Protein AF-A0A139A1M9-F1 (afdb_monomer)

InterPro domains:
  IPR002496 Phosphoribosyl-AMP cyclohydrolase domain [PF01502] (101-170)
  IPR008179 Phosphoribosyl-ATP pyrophosphohydrolase [TIGR03188] (178-255)
  IPR021130 Phosphoribosyl-ATP pyrophosphohydrolase-like [PF01503] (178-258)
  IPR038019 Phosphoribosyl-AMP cyclohydrolase domain superfamily [G3DSA:3.10.20.810] (69-162)
  IPR038019 Phosphoribosyl-AMP cyclohydrolase domain superfamily [SSF141734] (77-178)

Structure (mmCIF, N/CA/C/O backbone):
data_AF-A0A139A1M9-F1
#
_entry.id   AF-A0A139A1M9-F1
#
loop_
_atom_site.group_PDB
_atom_site.id
_atom_site.type_symbol
_atom_site.label_atom_id
_atom_site.label_alt_id
_atom_site.label_comp_id
_atom_site.label_asym_id
_atom_site.label_entity_id
_atom_site.label_seq_id
_atom_site.pdbx_PDB_ins_code
_atom_site.Cartn_x
_atom_site.Cartn_y
_atom_site.Cartn_z
_atom_site.occupancy
_atom_site.B_iso_or_equiv
_atom_site.auth_seq_id
_atom_site.auth_comp_id
_atom_site.auth_asym_id
_atom_site.auth_atom_id
_atom_site.pdbx_PDB_model_num
ATOM 1 N N . MET A 1 1 ? 30.239 -23.078 -30.292 1.00 40.78 1 MET A N 1
ATOM 2 C CA . MET A 1 1 ? 29.908 -21.688 -29.931 1.00 40.78 1 MET A CA 1
ATOM 3 C C . MET A 1 1 ? 28.407 -21.539 -30.092 1.00 40.78 1 MET A C 1
ATOM 5 O O . MET A 1 1 ? 27.905 -21.864 -31.157 1.00 40.78 1 MET A O 1
ATOM 9 N N . LEU A 1 2 ? 27.688 -21.228 -29.012 1.00 43.94 2 LEU A N 1
ATOM 10 C CA . LEU A 1 2 ? 26.237 -21.015 -29.039 1.00 43.94 2 LEU A CA 1
ATOM 11 C C . LEU A 1 2 ? 26.013 -19.548 -29.395 1.00 43.94 2 LEU A C 1
ATOM 13 O O . LEU A 1 2 ? 26.259 -18.678 -28.568 1.00 43.94 2 LEU A O 1
ATOM 17 N N . GLU A 1 3 ? 25.638 -19.280 -30.641 1.00 41.00 3 GLU A N 1
ATOM 18 C CA . GLU A 1 3 ? 25.604 -17.914 -31.176 1.00 41.00 3 GLU A CA 1
ATOM 19 C C . GLU A 1 3 ? 24.212 -17.269 -31.078 1.00 41.00 3 GLU A C 1
ATOM 21 O O . GLU A 1 3 ? 24.101 -16.052 -31.222 1.00 41.00 3 GLU A O 1
ATOM 26 N N . SER A 1 4 ? 23.144 -18.032 -30.787 1.00 51.44 4 SER A N 1
ATOM 27 C CA . SER A 1 4 ? 21.790 -17.473 -30.696 1.00 51.44 4 SER A CA 1
ATOM 28 C C . SER A 1 4 ? 20.910 -18.040 -29.560 1.00 51.44 4 SER A C 1
ATOM 30 O O . SER A 1 4 ? 20.990 -19.224 -29.225 1.00 51.44 4 SER A O 1
ATOM 32 N N . PRO A 1 5 ? 19.964 -17.241 -29.015 1.00 51.00 5 PRO A N 1
ATOM 33 C CA . PRO A 1 5 ? 18.947 -17.717 -28.066 1.00 51.00 5 PRO A CA 1
ATOM 34 C C . PRO A 1 5 ? 18.071 -18.875 -28.585 1.00 51.00 5 PRO A C 1
ATOM 36 O O . PRO A 1 5 ? 17.504 -19.631 -27.796 1.00 51.00 5 PRO A O 1
ATOM 39 N N . ARG A 1 6 ? 17.954 -19.040 -29.913 1.00 53.53 6 ARG A N 1
ATOM 40 C CA . ARG A 1 6 ? 17.218 -20.158 -30.530 1.00 53.53 6 ARG A CA 1
ATOM 41 C C . ARG A 1 6 ? 17.947 -21.492 -30.356 1.00 53.53 6 ARG A C 1
ATOM 43 O O . ARG A 1 6 ? 17.280 -22.508 -30.162 1.00 53.53 6 ARG A O 1
ATOM 50 N N . ASP A 1 7 ? 19.277 -21.480 -30.358 1.00 62.31 7 ASP A N 1
ATOM 51 C CA . ASP A 1 7 ? 20.098 -22.688 -30.198 1.00 62.31 7 ASP A CA 1
ATOM 52 C C . ASP A 1 7 ? 20.011 -23.224 -28.766 1.00 62.31 7 ASP A C 1
ATOM 54 O O . ASP A 1 7 ? 19.863 -24.427 -28.547 1.00 62.31 7 ASP A O 1
ATOM 58 N N . VAL A 1 8 ? 19.979 -22.313 -27.787 1.00 59.84 8 VAL A N 1
ATOM 59 C CA . VAL A 1 8 ? 19.763 -22.639 -26.370 1.00 59.84 8 VAL A CA 1
ATOM 60 C C . VAL A 1 8 ? 18.408 -23.325 -26.176 1.00 59.84 8 VAL A C 1
ATOM 62 O O . VAL A 1 8 ? 18.324 -24.375 -25.545 1.00 59.84 8 VAL A O 1
ATOM 65 N N . LEU A 1 9 ? 17.345 -22.796 -26.785 1.00 59.03 9 LEU A N 1
ATOM 66 C CA . LEU A 1 9 ? 16.000 -23.370 -26.700 1.00 59.03 9 LEU A CA 1
ATOM 67 C C . LEU A 1 9 ? 15.874 -24.767 -27.313 1.00 59.03 9 LEU A C 1
ATOM 69 O O . LEU A 1 9 ? 15.157 -25.611 -26.769 1.00 59.03 9 LEU A O 1
ATOM 73 N N . GLY A 1 10 ? 16.555 -25.015 -28.433 1.00 60.62 10 GLY A N 1
ATOM 74 C CA . GLY A 1 10 ? 16.609 -26.339 -29.055 1.00 60.62 10 GLY A CA 1
ATOM 75 C C . GLY A 1 10 ? 17.258 -27.377 -28.139 1.00 60.62 10 GLY A C 1
ATOM 76 O O . GLY A 1 10 ? 16.731 -28.479 -27.985 1.00 60.62 10 GLY A O 1
ATOM 77 N N . ILE A 1 11 ? 18.345 -26.996 -27.465 1.00 61.44 11 ILE A N 1
ATOM 78 C CA . ILE A 1 11 ? 19.058 -27.850 -26.508 1.00 61.44 11 ILE A CA 1
ATOM 79 C C . ILE A 1 11 ? 18.214 -28.092 -25.254 1.00 61.44 11 ILE A C 1
ATOM 81 O O . ILE A 1 11 ? 18.043 -29.242 -24.856 1.00 61.44 11 ILE A O 1
ATOM 85 N N . LEU A 1 12 ? 17.618 -27.047 -24.669 1.00 59.41 12 LEU A N 1
ATOM 86 C CA . LEU A 1 12 ? 16.752 -27.175 -23.490 1.00 59.41 12 LEU A CA 1
ATOM 87 C C . LEU A 1 12 ? 15.584 -28.134 -23.758 1.00 59.41 12 LEU A C 1
ATOM 89 O O . LEU A 1 12 ? 15.337 -29.042 -22.970 1.00 59.41 12 LEU A O 1
ATOM 93 N N . LYS A 1 13 ? 14.915 -28.008 -24.912 1.00 60.94 13 LYS A N 1
ATOM 94 C CA . LYS A 1 13 ? 13.840 -28.930 -25.319 1.00 60.94 13 LYS A CA 1
ATOM 95 C C . LYS A 1 13 ? 14.317 -30.375 -25.507 1.00 60.94 13 LYS A C 1
ATOM 97 O O . LYS A 1 13 ? 13.521 -31.286 -25.305 1.00 60.94 13 LYS A O 1
ATOM 102 N N . GLY A 1 14 ? 15.578 -30.583 -25.889 1.00 57.00 14 GLY A N 1
ATOM 103 C CA . GLY A 1 14 ? 16.193 -31.909 -26.008 1.00 57.00 14 GLY A CA 1
ATOM 104 C C . GLY A 1 14 ? 16.648 -32.516 -24.674 1.00 57.00 14 GLY A C 1
ATOM 105 O O . GLY A 1 14 ? 16.702 -33.737 -24.557 1.00 57.00 14 GLY A O 1
ATOM 106 N N . LEU A 1 15 ? 16.951 -31.680 -23.675 1.00 55.06 15 LEU A N 1
ATOM 107 C CA . LEU A 1 15 ? 17.408 -32.090 -22.339 1.00 55.06 15 LEU A CA 1
ATOM 108 C C . LEU A 1 15 ? 16.265 -32.311 -21.341 1.00 55.06 15 LEU A C 1
ATOM 110 O O . LEU A 1 15 ? 16.460 -32.994 -20.337 1.00 55.06 15 LEU A O 1
ATOM 114 N N . LEU A 1 16 ? 15.082 -31.746 -21.595 1.00 55.59 16 LEU A N 1
ATOM 115 C CA . LEU A 1 16 ? 13.904 -31.961 -20.759 1.00 55.59 16 LEU A CA 1
ATOM 116 C C . LEU A 1 16 ? 13.385 -33.401 -20.951 1.00 55.59 16 LEU A C 1
ATOM 118 O O . LEU A 1 16 ? 12.928 -33.744 -22.046 1.00 55.59 16 LEU A O 1
ATOM 122 N N . PRO A 1 17 ? 13.426 -34.268 -19.921 1.00 52.09 17 PRO A N 1
ATOM 123 C CA . PRO A 1 17 ? 12.896 -35.618 -20.044 1.00 52.09 17 PRO A CA 1
ATOM 124 C C . PRO A 1 17 ? 11.386 -35.565 -20.310 1.00 52.09 17 PRO A C 1
ATOM 126 O O . PRO A 1 17 ? 10.652 -34.853 -19.625 1.00 52.09 17 PRO A O 1
ATOM 129 N N . LYS A 1 18 ? 10.902 -36.348 -21.283 1.00 50.84 18 LYS A N 1
ATOM 130 C CA . LYS A 1 18 ? 9.462 -36.589 -21.460 1.00 50.84 18 LYS A CA 1
ATOM 131 C C . LYS A 1 18 ? 8.957 -37.340 -20.225 1.00 50.84 18 LYS A C 1
ATOM 133 O O . LYS A 1 18 ? 9.331 -38.493 -20.027 1.00 50.84 18 LYS A O 1
ATOM 138 N N . THR A 1 19 ? 8.150 -36.707 -19.380 1.00 49.72 19 THR A N 1
ATOM 139 C CA . THR A 1 19 ? 7.603 -37.355 -18.182 1.00 49.72 19 THR A CA 1
ATOM 140 C C . THR A 1 19 ? 6.308 -38.096 -18.514 1.00 49.72 19 THR A C 1
ATOM 142 O O . THR A 1 19 ? 5.403 -37.539 -19.130 1.00 49.72 19 THR A O 1
ATOM 145 N N . GLN A 1 20 ? 6.232 -39.371 -18.122 1.00 48.06 20 GLN A N 1
ATOM 146 C CA . GLN A 1 20 ? 5.005 -40.179 -18.170 1.00 48.06 20 GLN A CA 1
ATOM 147 C C . GLN A 1 20 ? 4.158 -40.031 -16.894 1.00 48.06 20 GLN A C 1
ATOM 149 O O . GLN A 1 20 ? 2.957 -40.273 -16.939 1.00 48.06 20 GLN A O 1
ATOM 154 N N . ASP A 1 21 ? 4.749 -39.537 -15.801 1.00 47.00 21 ASP A N 1
ATOM 155 C CA . ASP A 1 21 ? 4.109 -39.460 -14.487 1.00 47.00 21 ASP A CA 1
ATOM 156 C C . ASP A 1 21 ? 4.081 -38.007 -14.001 1.00 47.00 21 ASP A C 1
ATOM 158 O O . ASP A 1 21 ? 5.122 -37.352 -13.940 1.00 47.00 21 ASP A O 1
ATOM 162 N N . GLY A 1 22 ? 2.889 -37.493 -13.685 1.00 46.81 22 GLY A N 1
ATOM 163 C CA . GLY A 1 22 ? 2.547 -36.079 -13.457 1.00 46.81 22 GLY A CA 1
ATOM 164 C C . GLY A 1 22 ? 3.196 -35.344 -12.271 1.00 46.81 22 GLY A C 1
ATOM 165 O O . GLY A 1 22 ? 2.538 -34.518 -11.643 1.00 46.81 22 GLY A O 1
AT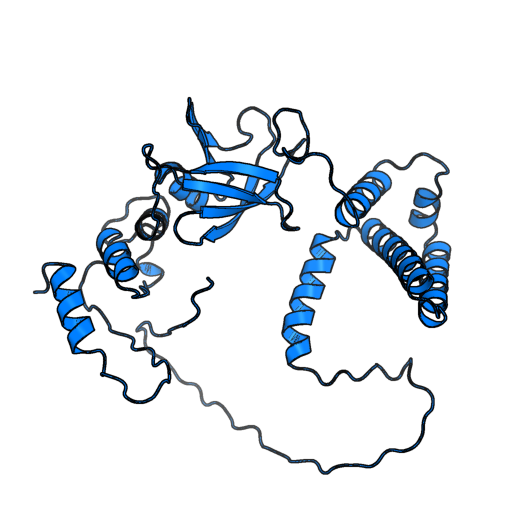OM 166 N N . PHE A 1 23 ? 4.468 -35.590 -11.962 1.00 43.19 23 PHE A N 1
ATOM 167 C CA . PHE A 1 23 ? 5.255 -34.800 -11.016 1.00 43.19 23 PHE A CA 1
ATOM 168 C C . PHE A 1 23 ? 6.062 -33.714 -11.740 1.00 43.19 23 PHE A C 1
ATOM 170 O O . PHE A 1 23 ? 6.824 -33.998 -12.666 1.00 43.19 23 PHE A O 1
ATOM 177 N N . ALA A 1 24 ? 5.944 -32.465 -11.283 1.00 52.41 24 ALA A N 1
ATOM 178 C CA . ALA A 1 24 ? 6.779 -31.364 -11.756 1.00 52.41 24 ALA A CA 1
ATOM 179 C C . ALA A 1 24 ? 8.228 -31.563 -11.272 1.00 52.41 24 ALA A C 1
ATOM 181 O O . ALA A 1 24 ? 8.514 -31.433 -10.083 1.00 52.41 24 ALA A O 1
ATOM 182 N N . ARG A 1 25 ? 9.151 -31.888 -12.186 1.00 56.03 25 ARG A N 1
ATOM 183 C CA . ARG A 1 25 ? 10.596 -31.880 -11.911 1.00 56.03 25 ARG A CA 1
ATOM 184 C C . ARG A 1 25 ? 11.194 -30.565 -12.402 1.00 56.03 25 ARG A C 1
ATOM 186 O O . ARG A 1 25 ? 11.019 -30.212 -13.563 1.00 56.03 25 ARG A O 1
ATOM 193 N N . SER A 1 26 ? 11.927 -29.866 -11.540 1.00 59.19 26 SER A N 1
ATOM 194 C CA . SER A 1 26 ? 12.791 -28.759 -11.960 1.00 59.19 26 SER A CA 1
ATOM 195 C C . SER A 1 26 ? 14.136 -29.288 -12.436 1.00 59.19 26 SER A C 1
ATOM 197 O O . SER A 1 26 ? 14.737 -30.132 -11.776 1.00 59.19 26 SER A O 1
ATOM 199 N N . CYS A 1 27 ? 14.634 -28.752 -13.546 1.00 61.00 27 CYS A N 1
ATOM 200 C CA . CYS A 1 27 ? 15.990 -28.986 -14.024 1.00 61.00 27 CYS A CA 1
ATOM 201 C C . CYS A 1 27 ? 16.720 -27.640 -14.062 1.00 61.00 27 CYS A C 1
ATOM 203 O O . CYS A 1 27 ? 16.204 -26.687 -14.641 1.00 61.00 27 CYS A O 1
ATOM 205 N N . ALA A 1 28 ? 17.887 -27.555 -13.423 1.00 68.12 28 ALA A N 1
ATOM 206 C CA . ALA A 1 28 ? 18.769 -26.398 -13.521 1.00 68.12 28 ALA A CA 1
ATOM 207 C C . ALA A 1 28 ? 19.852 -26.704 -14.555 1.00 68.12 28 ALA A C 1
ATOM 209 O O . ALA A 1 28 ? 20.520 -27.735 -14.469 1.00 68.12 28 ALA A O 1
ATOM 210 N N . ILE A 1 29 ? 20.014 -25.819 -15.535 1.00 67.31 29 ILE A N 1
ATOM 211 C CA . ILE A 1 29 ? 20.991 -25.976 -16.612 1.00 67.31 29 ILE A CA 1
ATOM 212 C C . ILE A 1 29 ? 21.902 -24.756 -16.570 1.00 67.31 29 ILE A C 1
ATOM 214 O O . ILE A 1 29 ? 21.437 -23.626 -16.700 1.00 67.31 29 ILE A O 1
ATOM 218 N N . SER A 1 30 ? 23.198 -24.988 -16.360 1.00 73.00 30 SER A N 1
ATOM 219 C CA . SER A 1 30 ? 24.199 -23.928 -16.464 1.00 73.00 30 SER A CA 1
ATOM 220 C C . SER A 1 30 ? 24.405 -23.586 -17.934 1.00 73.00 30 SER A C 1
ATOM 222 O O . SER A 1 30 ? 24.700 -24.465 -18.744 1.00 73.00 30 SER A O 1
ATOM 224 N N . LEU A 1 31 ? 24.248 -22.310 -18.277 1.00 67.81 31 LEU A N 1
ATOM 225 C CA . LEU A 1 31 ? 24.430 -21.811 -19.641 1.00 67.81 31 LEU A CA 1
ATOM 226 C C . LEU A 1 31 ? 25.911 -21.546 -19.987 1.00 67.81 31 LEU A C 1
ATOM 228 O O . LEU A 1 31 ? 26.209 -21.099 -21.093 1.00 67.81 31 LEU A O 1
ATOM 232 N N . GLY A 1 32 ? 26.849 -21.861 -19.084 1.00 69.12 32 GLY A N 1
ATOM 233 C CA . GLY A 1 32 ? 28.287 -21.692 -19.318 1.00 69.12 32 GLY A CA 1
ATOM 234 C C . GLY A 1 32 ? 28.683 -20.225 -19.514 1.00 69.12 32 GLY A C 1
ATOM 235 O O . GLY A 1 32 ? 28.219 -19.360 -18.781 1.00 69.12 32 GLY A O 1
ATOM 236 N N . GLU A 1 33 ? 29.532 -19.947 -20.508 1.00 67.88 33 GLU A N 1
ATOM 237 C CA . GLU A 1 33 ? 30.058 -18.603 -20.828 1.00 67.88 33 GLU A CA 1
ATOM 238 C C . GLU A 1 33 ? 29.071 -17.696 -21.592 1.00 67.88 33 GLU A C 1
ATOM 240 O O . GLU A 1 33 ? 29.454 -16.642 -22.100 1.00 67.88 33 GLU A O 1
ATOM 245 N N . LEU A 1 34 ? 27.801 -18.092 -21.727 1.00 70.31 34 LEU A N 1
ATOM 246 C CA . LEU A 1 34 ? 26.808 -17.255 -22.400 1.00 70.31 34 LEU A CA 1
ATOM 247 C C . LEU A 1 34 ? 26.592 -15.945 -21.620 1.00 70.31 34 LEU A C 1
ATOM 249 O O . LEU A 1 34 ? 26.316 -15.991 -20.419 1.00 70.31 34 LEU A O 1
ATOM 253 N N . PRO A 1 35 ? 26.654 -14.773 -22.281 1.00 73.06 35 PRO A N 1
ATOM 254 C CA . PRO A 1 35 ? 26.469 -13.502 -21.600 1.00 73.06 35 PRO A CA 1
ATOM 255 C C . PRO A 1 35 ? 25.024 -13.364 -21.109 1.00 73.06 35 PRO A C 1
ATOM 257 O O . PRO A 1 35 ? 24.064 -13.521 -21.872 1.00 73.06 35 PRO A O 1
ATOM 260 N N . ALA A 1 36 ? 24.869 -13.027 -19.829 1.00 78.69 36 ALA A N 1
ATOM 261 C CA . ALA A 1 36 ? 23.578 -12.727 -19.226 1.00 78.69 36 ALA A CA 1
ATOM 262 C C . ALA A 1 36 ? 23.067 -11.378 -19.758 1.00 78.69 36 ALA A C 1
ATOM 264 O O . ALA A 1 36 ? 23.405 -10.317 -19.245 1.00 78.69 36 ALA A O 1
ATOM 265 N N . THR A 1 37 ? 22.273 -11.413 -20.827 1.00 85.81 37 THR A N 1
ATOM 266 C CA . THR A 1 37 ? 21.671 -10.221 -21.442 1.00 85.81 37 THR A CA 1
ATOM 267 C C . THR A 1 37 ? 20.163 -10.199 -21.224 1.00 85.81 37 THR A C 1
ATOM 269 O O . THR A 1 37 ? 19.521 -11.249 -21.165 1.00 85.81 37 THR A O 1
ATOM 272 N N . ALA A 1 38 ? 19.563 -9.007 -21.185 1.00 87.38 38 ALA A N 1
ATOM 273 C CA . ALA A 1 38 ? 18.109 -8.861 -21.076 1.00 87.38 38 ALA A CA 1
ATOM 274 C C . ALA A 1 38 ? 17.369 -9.561 -22.236 1.00 87.38 38 ALA A C 1
ATOM 276 O O . ALA A 1 38 ? 16.320 -10.166 -22.044 1.00 87.38 38 ALA A O 1
ATOM 277 N N . GLN A 1 39 ? 17.945 -9.566 -23.443 1.00 88.06 39 GLN A N 1
ATOM 278 C CA . GLN A 1 39 ? 17.372 -10.282 -24.586 1.00 88.06 39 GLN A CA 1
ATOM 279 C C . GLN A 1 39 ? 17.323 -11.802 -24.365 1.00 88.06 39 GLN A C 1
ATOM 281 O O . GLN A 1 39 ? 16.332 -12.449 -24.726 1.00 88.06 39 GLN A O 1
ATOM 286 N N . LEU A 1 40 ? 18.384 -12.381 -23.794 1.00 84.94 40 LEU A N 1
ATOM 287 C CA . LEU A 1 40 ? 18.416 -13.801 -23.454 1.00 84.94 40 LEU A CA 1
ATOM 288 C C . LEU A 1 40 ? 17.368 -14.116 -22.380 1.00 84.94 40 LEU A C 1
ATOM 290 O O . LEU A 1 40 ? 16.595 -15.055 -22.562 1.00 84.94 40 LEU A O 1
ATOM 294 N N . VAL A 1 41 ? 17.286 -13.286 -21.333 1.00 88.12 41 VAL A N 1
ATOM 295 C CA . VAL A 1 41 ? 16.284 -13.407 -20.261 1.00 88.12 41 VAL A CA 1
ATOM 296 C C . VAL A 1 41 ? 14.864 -13.420 -20.830 1.00 88.12 41 VAL A C 1
ATOM 298 O O . VAL A 1 41 ? 14.147 -14.403 -20.647 1.00 88.12 41 VAL A O 1
ATOM 301 N N . GLY A 1 42 ? 14.484 -12.411 -21.617 1.00 87.81 42 GLY A N 1
ATOM 302 C CA . GLY A 1 42 ? 13.146 -12.344 -22.212 1.00 87.81 42 GLY A CA 1
ATOM 303 C C . GLY A 1 42 ? 12.843 -13.481 -23.200 1.00 87.81 42 GLY A C 1
ATOM 304 O O . GLY A 1 42 ? 11.691 -13.881 -23.365 1.00 87.81 42 GLY A O 1
ATOM 305 N N . THR A 1 43 ? 13.858 -14.048 -23.862 1.00 85.69 43 THR A N 1
ATOM 306 C CA . THR A 1 43 ? 13.663 -15.214 -24.748 1.00 85.69 43 THR A CA 1
ATOM 307 C C . THR A 1 43 ? 13.386 -16.494 -23.955 1.00 85.69 43 THR A C 1
ATOM 309 O O . THR A 1 43 ? 12.551 -17.312 -24.359 1.00 85.69 43 THR A O 1
ATOM 312 N N . LEU A 1 44 ? 14.072 -16.663 -22.825 1.00 84.69 44 LEU A N 1
ATOM 313 C CA . LEU A 1 44 ? 13.887 -17.794 -21.922 1.00 84.69 44 LEU A CA 1
ATOM 314 C C . LEU A 1 44 ? 12.547 -17.701 -21.171 1.00 84.69 44 LEU A C 1
ATOM 316 O O . LEU A 1 44 ? 11.822 -18.698 -21.150 1.00 84.69 44 LEU A O 1
ATOM 320 N N . ASP A 1 45 ? 12.134 -16.512 -20.709 1.00 85.94 45 ASP A N 1
ATOM 321 C CA . ASP A 1 45 ? 10.809 -16.302 -20.087 1.00 85.94 45 ASP A CA 1
ATOM 322 C C . ASP A 1 45 ? 9.660 -16.692 -21.031 1.00 85.94 45 ASP A C 1
ATOM 324 O O . ASP A 1 45 ? 8.747 -17.425 -20.644 1.00 85.94 45 ASP A O 1
ATOM 328 N N . LYS A 1 46 ? 9.738 -16.302 -22.312 1.00 85.44 46 LYS A N 1
ATOM 329 C CA . LYS A 1 46 ? 8.749 -16.698 -23.339 1.00 85.44 46 LYS A CA 1
ATOM 330 C C . LYS A 1 46 ? 8.631 -18.208 -23.522 1.00 85.44 46 LYS A C 1
ATOM 332 O O . LYS A 1 46 ? 7.645 -18.691 -24.073 1.00 85.44 46 LYS A O 1
ATOM 337 N N . SER A 1 47 ? 9.638 -18.945 -23.076 1.00 81.50 47 SER A N 1
ATOM 338 C CA . SER A 1 47 ? 9.697 -20.398 -23.151 1.00 81.50 47 SER A CA 1
ATOM 339 C C . SER A 1 47 ? 9.396 -21.077 -21.814 1.00 81.50 47 SER A C 1
ATOM 341 O O . SER A 1 47 ? 9.516 -22.297 -21.722 1.00 81.50 47 SER A O 1
ATOM 343 N N . GLY A 1 48 ? 8.992 -20.306 -20.797 1.00 80.06 48 GLY A N 1
ATOM 344 C CA . GLY A 1 48 ? 8.687 -20.793 -19.453 1.00 80.06 48 GLY A CA 1
ATOM 345 C C . GLY A 1 48 ? 9.927 -21.184 -18.650 1.00 80.06 48 GLY A C 1
ATOM 346 O O . GLY A 1 48 ? 9.835 -22.060 -17.794 1.00 80.06 48 GLY A O 1
ATOM 347 N N . VAL A 1 49 ? 11.083 -20.594 -18.964 1.00 81.12 49 VAL A N 1
ATOM 348 C CA . VAL A 1 49 ? 12.358 -20.876 -18.300 1.00 81.12 49 VAL A CA 1
ATOM 349 C C . VAL A 1 49 ? 12.750 -19.684 -17.434 1.00 81.12 49 VAL A C 1
ATOM 351 O O . VAL A 1 49 ? 13.015 -18.600 -17.951 1.00 81.12 49 VAL A O 1
ATOM 354 N N . ASP A 1 50 ? 12.830 -19.911 -16.125 1.00 78.81 50 ASP A N 1
ATOM 355 C CA . ASP A 1 50 ? 13.342 -18.926 -15.174 1.00 78.81 50 ASP A CA 1
ATOM 356 C C . ASP A 1 50 ? 14.865 -18.799 -15.296 1.00 78.81 50 ASP A C 1
ATOM 358 O O . ASP A 1 50 ? 15.583 -19.797 -15.419 1.00 78.81 50 ASP A O 1
ATOM 362 N N . VAL A 1 51 ? 15.368 -17.566 -15.223 1.00 82.44 51 VAL A N 1
ATOM 363 C CA . VAL A 1 51 ? 16.806 -17.281 -15.288 1.00 82.44 51 VAL A CA 1
ATOM 364 C C . VAL A 1 51 ? 17.332 -16.930 -13.904 1.00 82.44 51 VAL A C 1
ATOM 366 O O . VAL A 1 51 ? 16.819 -16.034 -13.236 1.00 82.44 51 VAL A O 1
ATOM 369 N N . LEU A 1 52 ? 18.391 -17.623 -13.491 1.00 82.19 52 LEU A N 1
ATOM 370 C CA . LEU A 1 52 ? 19.154 -17.316 -12.286 1.00 82.19 52 LEU A CA 1
ATOM 371 C C . LEU A 1 52 ? 20.451 -16.625 -12.696 1.00 82.19 52 LEU A C 1
ATOM 373 O O . LEU A 1 52 ? 21.210 -17.157 -13.504 1.00 82.19 52 LEU A O 1
ATOM 377 N N . VAL A 1 53 ? 20.697 -15.447 -12.133 1.00 83.06 53 VAL A N 1
ATOM 378 C CA . VAL A 1 53 ? 21.903 -14.655 -12.386 1.00 83.06 53 VAL A CA 1
ATOM 379 C C . VAL A 1 53 ? 22.581 -14.391 -11.052 1.00 83.06 53 VAL A C 1
ATOM 381 O O . VAL A 1 53 ? 21.918 -14.030 -10.078 1.00 83.06 53 VAL A O 1
ATOM 384 N N . ASP A 1 54 ? 23.896 -14.596 -10.998 1.00 83.12 54 ASP A N 1
ATOM 385 C CA . ASP A 1 54 ? 24.675 -14.274 -9.809 1.00 83.12 54 ASP A CA 1
ATOM 386 C C . ASP A 1 54 ? 24.606 -12.767 -9.530 1.00 83.12 54 ASP A C 1
ATOM 388 O O . ASP A 1 54 ? 24.745 -11.949 -10.439 1.00 83.12 54 ASP A O 1
ATOM 392 N N . SER A 1 55 ? 24.411 -12.386 -8.267 1.00 85.12 55 SER A N 1
ATOM 393 C CA . SER A 1 55 ? 24.295 -10.975 -7.880 1.00 85.12 55 SER A CA 1
ATOM 394 C C . SER A 1 55 ? 25.508 -10.118 -8.270 1.00 85.12 55 SER A C 1
ATOM 396 O O . SER A 1 55 ? 25.348 -8.926 -8.517 1.00 85.12 55 SER A O 1
ATOM 398 N N . SER A 1 56 ? 26.704 -10.708 -8.383 1.00 85.75 56 SER A N 1
ATOM 399 C CA . SER A 1 56 ? 27.922 -10.023 -8.841 1.00 85.75 56 SER A CA 1
ATOM 400 C C . SER A 1 56 ? 27.881 -9.625 -10.321 1.00 85.75 56 SER A C 1
ATOM 402 O O . SER A 1 56 ? 28.594 -8.707 -10.728 1.00 85.75 56 SER A O 1
ATOM 404 N N . MET A 1 57 ? 27.018 -10.271 -11.112 1.00 86.62 57 MET A N 1
ATOM 405 C CA . MET A 1 57 ? 26.786 -9.978 -12.528 1.00 86.62 57 MET A CA 1
ATOM 406 C C . MET A 1 57 ? 25.646 -8.976 -12.746 1.00 86.62 57 MET A C 1
ATOM 408 O O . MET A 1 57 ? 25.303 -8.689 -13.890 1.00 86.62 57 MET A O 1
ATOM 412 N N . LEU A 1 58 ? 25.037 -8.452 -11.679 1.00 89.31 58 LEU A N 1
ATOM 413 C CA . LEU A 1 58 ? 23.930 -7.503 -11.765 1.00 89.31 58 LEU A CA 1
ATOM 414 C C . LEU A 1 58 ? 24.404 -6.062 -11.543 1.00 89.31 58 LEU A C 1
ATOM 416 O O . LEU A 1 58 ? 25.296 -5.793 -10.738 1.00 89.31 58 LEU A O 1
ATOM 420 N N . THR A 1 59 ? 23.760 -5.129 -12.238 1.00 90.62 59 THR A N 1
ATOM 421 C CA . THR A 1 59 ? 23.877 -3.683 -12.009 1.00 90.62 59 THR A CA 1
ATOM 422 C C . THR A 1 59 ? 22.491 -3.047 -11.889 1.00 90.62 59 THR A C 1
ATOM 424 O O . THR A 1 59 ? 21.479 -3.643 -12.267 1.00 90.62 59 THR A O 1
ATOM 427 N N . ILE A 1 60 ? 22.433 -1.843 -11.319 1.00 87.94 60 ILE A N 1
ATOM 428 C CA . ILE A 1 60 ? 21.204 -1.058 -11.187 1.00 87.94 60 ILE A CA 1
ATOM 429 C C . ILE A 1 60 ? 21.472 0.365 -11.685 1.00 87.94 60 ILE A C 1
ATOM 431 O O . ILE A 1 60 ? 22.102 1.169 -10.999 1.00 87.94 60 ILE A O 1
ATOM 435 N N . GLY A 1 61 ? 20.947 0.699 -12.864 1.00 72.56 61 GLY A N 1
ATOM 436 C CA . GLY A 1 61 ? 20.881 2.067 -13.380 1.00 72.56 61 GLY A CA 1
ATOM 437 C C . GLY A 1 61 ? 22.195 2.662 -13.892 1.00 72.56 61 GLY A C 1
ATOM 438 O O . GLY A 1 61 ? 22.200 3.829 -14.283 1.00 72.56 61 GLY A O 1
ATOM 439 N N . SER A 1 62 ? 23.275 1.880 -13.918 1.00 74.31 62 SER A N 1
ATOM 440 C CA . SER A 1 62 ? 24.571 2.255 -14.486 1.00 74.31 62 SER A CA 1
ATOM 441 C C . SER A 1 62 ? 25.036 1.150 -15.434 1.00 74.31 62 SER A C 1
ATOM 443 O O . SER A 1 62 ? 25.244 0.026 -14.970 1.00 74.31 62 SER A O 1
ATOM 445 N N . PRO A 1 63 ? 25.207 1.431 -16.740 1.00 74.62 63 PRO A N 1
ATOM 446 C CA . PRO A 1 63 ? 25.761 0.463 -17.675 1.00 74.62 63 PRO A CA 1
ATOM 447 C C . PRO A 1 63 ? 27.180 0.094 -17.239 1.00 74.62 63 PRO A C 1
ATOM 449 O O . PRO A 1 63 ? 28.079 0.933 -17.255 1.00 74.62 63 PRO A O 1
ATOM 452 N N . GLU A 1 64 ? 27.369 -1.156 -16.837 1.00 82.06 64 GLU A N 1
ATOM 453 C CA . GLU A 1 64 ? 28.672 -1.728 -16.517 1.00 82.06 64 GLU A CA 1
ATOM 454 C C . GLU A 1 64 ? 28.940 -2.862 -17.502 1.00 82.06 64 GLU A C 1
ATOM 456 O O . GLU A 1 64 ? 28.088 -3.726 -17.718 1.00 82.06 64 GLU A O 1
ATOM 461 N N . GLU A 1 65 ? 30.109 -2.839 -18.138 1.00 81.81 65 GLU A N 1
ATOM 462 C CA . GLU A 1 65 ? 30.463 -3.829 -19.149 1.00 81.81 65 GLU A CA 1
ATOM 463 C C . GLU A 1 65 ? 30.434 -5.244 -18.550 1.00 81.81 65 GLU A C 1
ATOM 465 O O . GLU A 1 65 ? 30.995 -5.502 -17.486 1.00 81.81 65 GLU A O 1
ATOM 470 N N . GLY A 1 66 ? 29.725 -6.155 -19.219 1.00 80.81 66 GLY A N 1
ATOM 471 C CA . GLY A 1 66 ? 29.552 -7.536 -18.765 1.00 80.81 66 GLY A CA 1
ATOM 472 C C . GLY A 1 66 ? 28.512 -7.747 -17.657 1.00 80.81 66 GLY A C 1
ATOM 473 O O . GLY A 1 66 ? 28.295 -8.897 -17.277 1.00 80.81 66 GLY A O 1
ATOM 474 N N . LYS A 1 67 ? 27.842 -6.696 -17.160 1.00 87.50 67 LYS A N 1
ATOM 475 C CA . LYS A 1 67 ? 26.765 -6.822 -16.167 1.00 87.50 67 LYS A CA 1
ATOM 476 C C . LYS A 1 67 ? 25.377 -6.623 -16.766 1.00 87.50 67 LYS A C 1
ATOM 478 O O . LYS A 1 67 ? 25.170 -5.824 -17.677 1.00 87.50 67 LYS A O 1
ATOM 483 N N . LEU A 1 68 ? 24.411 -7.338 -16.202 1.00 88.38 68 LEU A N 1
ATOM 484 C CA . LEU A 1 68 ? 22.998 -7.262 -16.545 1.00 88.38 68 LEU A CA 1
ATOM 485 C C . LEU A 1 68 ? 22.295 -6.216 -15.676 1.00 88.38 68 LEU A C 1
ATOM 487 O O . LEU A 1 68 ? 22.263 -6.345 -14.451 1.00 88.38 68 LEU A O 1
ATOM 491 N N . ASP A 1 69 ? 21.695 -5.202 -16.299 1.00 90.44 69 ASP A N 1
ATOM 492 C CA . ASP A 1 69 ? 20.832 -4.266 -15.578 1.00 90.44 69 ASP A CA 1
ATOM 493 C C . ASP A 1 69 ? 19.530 -4.956 -15.144 1.00 90.44 69 ASP A C 1
ATOM 495 O O . ASP A 1 69 ? 18.838 -5.595 -15.943 1.00 90.44 69 ASP A O 1
ATOM 499 N N . VAL A 1 70 ? 19.197 -4.825 -13.859 1.00 90.38 70 VAL A N 1
ATOM 500 C CA . VAL A 1 70 ? 18.007 -5.457 -13.270 1.00 90.38 70 VAL A CA 1
ATOM 501 C C . VAL A 1 70 ? 16.713 -4.913 -13.878 1.00 90.38 70 VAL A C 1
ATOM 503 O O . VAL A 1 70 ? 15.768 -5.677 -14.072 1.00 90.38 70 VAL A O 1
ATOM 506 N N . GLY A 1 71 ? 16.651 -3.616 -14.191 1.00 89.75 71 GLY A N 1
ATOM 507 C CA . GLY A 1 71 ? 15.481 -2.998 -14.809 1.00 89.75 71 GLY A CA 1
ATOM 508 C C . GLY A 1 71 ? 15.256 -3.492 -16.232 1.00 89.75 71 GLY A C 1
ATOM 509 O O . GLY A 1 71 ? 14.129 -3.849 -16.578 1.00 89.75 71 GLY A O 1
ATOM 510 N N . ASP A 1 72 ? 16.322 -3.598 -17.022 1.00 89.25 72 ASP A N 1
ATOM 511 C CA . ASP A 1 72 ? 16.254 -4.133 -18.384 1.00 89.25 72 ASP A CA 1
ATOM 512 C C . ASP A 1 72 ? 15.870 -5.618 -18.392 1.00 89.25 72 ASP A C 1
ATOM 514 O O . ASP A 1 72 ? 14.988 -6.028 -19.151 1.00 89.25 72 ASP A O 1
ATOM 518 N N . ALA A 1 73 ? 16.479 -6.422 -17.512 1.00 90.56 73 ALA A N 1
ATOM 519 C CA . ALA A 1 73 ? 16.128 -7.830 -17.346 1.00 90.56 73 ALA A CA 1
ATOM 520 C C . ALA A 1 73 ? 14.655 -7.995 -16.954 1.00 90.56 73 ALA A C 1
ATOM 522 O O . ALA A 1 73 ? 13.930 -8.761 -17.589 1.00 90.56 73 ALA A O 1
ATOM 523 N N . PHE A 1 74 ? 14.192 -7.230 -15.962 1.00 91.50 74 PHE A N 1
ATOM 524 C CA . PHE A 1 74 ? 12.803 -7.247 -15.514 1.00 91.50 74 PHE A CA 1
ATOM 525 C C . PHE A 1 74 ? 11.838 -6.864 -16.642 1.00 91.50 74 PHE A C 1
ATOM 527 O O . PHE A 1 74 ? 10.878 -7.585 -16.908 1.00 91.50 74 PHE A O 1
ATOM 534 N N . CYS A 1 75 ? 12.117 -5.769 -17.356 1.00 92.38 75 CYS A N 1
ATOM 535 C CA . CYS A 1 75 ? 11.269 -5.294 -18.449 1.00 92.38 75 CYS A CA 1
ATOM 536 C C . CYS A 1 75 ? 11.241 -6.250 -19.649 1.00 92.38 75 CYS A C 1
ATOM 538 O O . CYS A 1 75 ? 10.252 -6.272 -20.377 1.00 92.38 75 CYS A O 1
ATOM 540 N N . SER A 1 76 ? 12.291 -7.052 -19.858 1.00 92.25 76 SER A N 1
ATOM 541 C CA . SER A 1 76 ? 12.354 -8.019 -20.963 1.00 92.25 76 SER A CA 1
ATOM 542 C C . SER A 1 76 ? 11.328 -9.156 -20.862 1.00 92.25 76 SER A C 1
ATOM 544 O O . SER A 1 76 ? 10.992 -9.765 -21.881 1.00 92.25 76 SER A O 1
ATOM 546 N N . CYS A 1 77 ? 10.818 -9.415 -19.655 1.00 92.31 77 CYS A N 1
ATOM 547 C CA . CYS A 1 77 ? 9.793 -10.423 -19.376 1.00 92.31 77 CYS A CA 1
ATOM 548 C C . CYS A 1 77 ? 8.362 -9.865 -19.450 1.00 92.31 77 CYS A C 1
ATOM 550 O O . CYS A 1 77 ? 7.398 -10.625 -19.346 1.00 92.31 77 CYS A O 1
ATOM 552 N N . LEU A 1 78 ? 8.208 -8.545 -19.588 1.00 93.94 78 LEU A N 1
ATOM 553 C CA . LEU A 1 78 ? 6.899 -7.904 -19.618 1.00 93.94 78 LEU A CA 1
ATOM 554 C C . LEU A 1 78 ? 6.293 -7.935 -21.021 1.00 93.94 78 LEU A C 1
ATOM 556 O O . LEU A 1 78 ? 6.993 -7.963 -22.037 1.00 93.94 78 LEU A O 1
ATOM 560 N N . VAL A 1 79 ? 4.965 -7.902 -21.069 1.00 94.25 79 VAL A N 1
ATOM 561 C CA . VAL A 1 79 ? 4.186 -7.856 -22.310 1.00 94.25 79 VAL A CA 1
ATOM 562 C C . VAL A 1 79 ? 3.131 -6.766 -22.182 1.00 94.25 79 VAL A C 1
ATOM 564 O O . VAL A 1 79 ? 2.608 -6.531 -21.106 1.00 94.25 79 VAL A O 1
ATOM 567 N N . THR A 1 80 ? 2.826 -6.065 -23.266 1.00 94.69 80 THR A N 1
ATOM 568 C CA . THR A 1 80 ? 1.695 -5.137 -23.304 1.00 94.69 80 THR A CA 1
ATOM 569 C C . THR A 1 80 ? 1.020 -5.229 -24.660 1.00 94.69 80 THR A C 1
ATOM 571 O O . THR A 1 80 ? 1.683 -5.351 -25.691 1.00 94.69 80 THR A O 1
ATOM 574 N N . ASP A 1 81 ? -0.306 -5.208 -24.651 1.00 93.75 81 ASP A N 1
ATOM 575 C CA . ASP A 1 81 ? -1.156 -5.158 -25.839 1.00 93.75 81 ASP A CA 1
ATOM 576 C C . ASP A 1 81 ? -1.449 -3.713 -26.281 1.00 93.75 81 ASP A C 1
ATOM 578 O O . ASP A 1 81 ? -2.067 -3.474 -27.322 1.00 93.75 81 ASP A O 1
ATOM 582 N N . ARG A 1 82 ? -0.986 -2.728 -25.506 1.00 94.12 82 ARG A N 1
ATOM 583 C CA . ARG A 1 82 ? -1.238 -1.317 -25.765 1.00 94.12 82 ARG A CA 1
ATOM 584 C C . ARG A 1 82 ? -0.398 -0.813 -26.929 1.00 94.12 82 ARG A C 1
ATOM 586 O O . ARG A 1 82 ? 0.817 -0.988 -26.976 1.00 94.12 82 ARG A O 1
ATOM 593 N N . SER A 1 83 ? -1.032 -0.051 -27.816 1.00 96.25 83 SER A N 1
ATOM 594 C CA . SER A 1 83 ? -0.367 0.550 -28.979 1.00 96.25 83 SER A CA 1
ATOM 595 C C . SER A 1 83 ? 0.719 1.571 -28.622 1.00 96.25 83 SER A C 1
ATOM 597 O O . SER A 1 83 ? 1.569 1.867 -29.453 1.00 96.25 83 SER A O 1
ATOM 599 N N . ASP A 1 84 ? 0.674 2.142 -27.413 1.00 95.38 84 ASP A N 1
ATOM 600 C CA . ASP A 1 84 ? 1.678 3.087 -26.911 1.00 95.38 84 ASP A CA 1
ATOM 601 C C . ASP A 1 84 ? 2.872 2.406 -26.221 1.00 95.38 84 ASP A C 1
ATOM 603 O O . ASP A 1 84 ? 3.800 3.092 -25.793 1.00 95.38 84 ASP A O 1
ATOM 607 N N . GLY A 1 85 ? 2.866 1.072 -26.112 1.00 94.94 85 GLY A N 1
ATOM 608 C CA . GLY A 1 85 ? 3.936 0.305 -25.474 1.00 94.94 85 GLY A CA 1
ATOM 609 C C . GLY A 1 85 ? 4.065 0.543 -23.966 1.00 94.94 85 GLY A C 1
ATOM 610 O O . GLY A 1 85 ? 5.103 0.223 -23.386 1.00 94.94 85 GLY A O 1
ATOM 611 N N . LEU A 1 86 ? 3.049 1.132 -23.325 1.00 97.19 86 LEU A N 1
ATOM 612 C CA . LEU A 1 86 ? 3.022 1.333 -21.878 1.00 97.19 86 LEU A CA 1
ATOM 613 C C . LEU A 1 86 ? 2.434 0.112 -21.164 1.00 97.19 86 LEU A C 1
ATOM 615 O O . LEU A 1 86 ? 1.647 -0.635 -21.733 1.00 97.19 86 LEU A O 1
ATOM 619 N N . TYR A 1 87 ? 2.770 -0.043 -19.892 1.00 97.19 87 TYR A N 1
ATOM 620 C CA . TYR A 1 87 ? 2.218 -1.036 -18.975 1.00 97.19 87 TYR A CA 1
ATOM 621 C C . TYR A 1 87 ? 1.259 -0.346 -18.011 1.00 97.19 87 TYR A C 1
ATOM 623 O O . TYR A 1 87 ? 1.514 0.785 -17.582 1.00 97.19 87 TYR A O 1
ATOM 631 N N . THR A 1 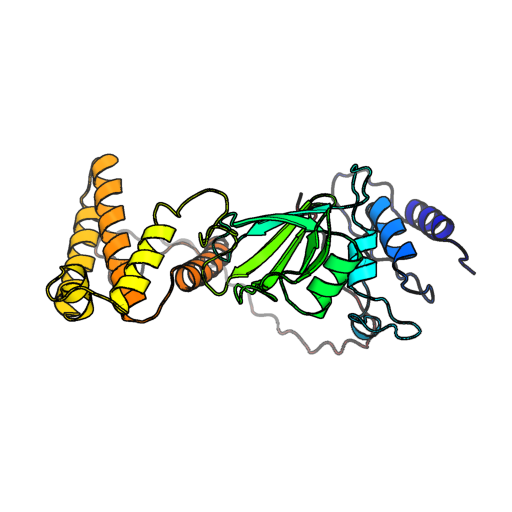88 ? 0.158 -1.003 -17.663 1.00 97.44 88 THR A N 1
ATOM 632 C CA . THR A 1 88 ? -0.731 -0.487 -16.618 1.00 97.44 88 THR A CA 1
ATOM 633 C C . THR A 1 88 ? -0.096 -0.744 -15.255 1.00 97.44 88 THR A C 1
ATOM 635 O O . THR A 1 88 ? 0.423 -1.826 -15.000 1.00 97.44 88 THR A O 1
ATOM 638 N N . THR A 1 89 ? -0.141 0.255 -14.374 1.00 97.81 89 THR A N 1
ATOM 639 C CA . THR A 1 89 ? 0.412 0.169 -13.019 1.00 97.81 89 THR A CA 1
ATOM 640 C C . THR A 1 89 ? -0.657 0.525 -12.002 1.00 97.81 89 THR A C 1
ATOM 642 O O . THR A 1 89 ? -1.079 1.681 -11.907 1.00 97.81 89 THR A O 1
ATOM 645 N N . VAL A 1 90 ? -1.077 -0.455 -11.209 1.00 97.88 90 VAL A N 1
ATOM 646 C CA . VAL A 1 90 ? -1.923 -0.231 -10.036 1.00 97.88 90 VAL A CA 1
ATOM 647 C C . VAL A 1 90 ? -1.029 0.175 -8.871 1.00 97.88 90 VAL A C 1
ATOM 649 O O . VAL A 1 90 ? -0.087 -0.533 -8.518 1.00 97.88 90 VAL A O 1
ATOM 652 N N . VAL A 1 91 ? -1.320 1.319 -8.265 1.00 98.12 91 VAL A N 1
ATOM 653 C CA . VAL A 1 91 ? -0.566 1.843 -7.125 1.00 98.12 91 VAL A CA 1
ATOM 654 C C . VAL A 1 91 ? -1.369 1.590 -5.861 1.00 98.12 91 VAL A C 1
ATOM 656 O O . VAL A 1 91 ? -2.529 1.996 -5.774 1.00 98.12 91 VAL A O 1
ATOM 659 N N . VAL A 1 92 ? -0.758 0.923 -4.888 1.00 96.44 92 VAL A N 1
ATOM 660 C CA . VAL A 1 92 ? -1.366 0.573 -3.601 1.00 96.44 92 VAL A CA 1
ATOM 661 C C . VAL A 1 92 ? -0.499 1.059 -2.444 1.00 96.44 92 VAL A C 1
ATOM 663 O O . VAL A 1 92 ? 0.710 1.222 -2.599 1.00 96.44 92 VAL A O 1
ATOM 666 N N . ASP A 1 93 ? -1.108 1.270 -1.287 1.00 93.25 93 ASP A N 1
ATOM 667 C CA . ASP A 1 93 ? -0.381 1.499 -0.035 1.00 93.25 93 ASP A CA 1
ATOM 668 C C . ASP A 1 93 ? 0.065 0.182 0.634 1.00 93.25 93 ASP A C 1
ATOM 670 O O . ASP A 1 93 ? -0.097 -0.920 0.093 1.00 93.25 93 ASP A O 1
ATOM 674 N N . GLU A 1 94 ? 0.623 0.293 1.837 1.00 90.25 94 GLU A N 1
ATOM 675 C CA . GLU A 1 94 ? 1.052 -0.829 2.670 1.00 90.25 94 GLU A CA 1
ATOM 676 C C . GLU A 1 94 ? -0.097 -1.742 3.115 1.00 90.25 94 GLU A C 1
ATOM 678 O O . GLU A 1 94 ? 0.117 -2.945 3.269 1.00 90.25 94 GLU A O 1
ATOM 683 N N . GLN A 1 95 ? -1.314 -1.204 3.252 1.00 86.56 95 GLN A N 1
ATOM 684 C CA . GLN A 1 95 ? -2.531 -1.965 3.569 1.00 86.56 95 GLN A CA 1
ATOM 685 C C . GLN A 1 95 ? -3.189 -2.563 2.313 1.00 86.56 95 GLN A C 1
ATOM 687 O O . GLN A 1 95 ? -4.251 -3.182 2.396 1.00 86.56 95 GLN A O 1
ATOM 692 N N . ARG A 1 96 ? -2.543 -2.433 1.144 1.00 88.69 96 ARG A N 1
ATOM 693 C CA . ARG A 1 96 ? -3.015 -2.889 -0.174 1.00 88.69 96 ARG A CA 1
ATOM 694 C C . ARG A 1 96 ? -4.267 -2.156 -0.674 1.00 88.69 96 ARG A C 1
ATOM 696 O O . ARG A 1 96 ? -4.901 -2.636 -1.615 1.00 88.69 96 ARG A O 1
ATOM 703 N N . VAL A 1 97 ? -4.613 -0.994 -0.118 1.00 91.25 97 VAL A N 1
ATOM 704 C CA . VAL A 1 97 ? -5.684 -0.151 -0.667 1.00 91.25 97 VAL A CA 1
ATOM 705 C C . VAL A 1 97 ? -5.184 0.499 -1.950 1.00 91.25 97 VAL A C 1
ATOM 707 O O . VAL A 1 97 ? -4.084 1.051 -2.004 1.00 91.25 97 VAL A O 1
ATOM 710 N N . ALA A 1 98 ? -6.000 0.440 -3.001 1.00 94.62 98 ALA A N 1
ATOM 711 C CA . ALA A 1 98 ? -5.689 1.085 -4.267 1.00 94.62 98 ALA A CA 1
ATOM 712 C C . ALA A 1 98 ? -5.708 2.611 -4.116 1.00 94.62 98 ALA A C 1
ATOM 714 O O . ALA A 1 98 ? -6.744 3.222 -3.856 1.00 94.62 98 ALA A O 1
ATOM 715 N N . LEU A 1 99 ? -4.553 3.233 -4.329 1.00 95.88 99 LEU A N 1
ATOM 716 C CA . LEU A 1 99 ? -4.397 4.682 -4.344 1.00 95.88 99 LEU A CA 1
ATOM 717 C C . LEU A 1 99 ? -4.804 5.268 -5.699 1.00 95.88 99 LEU A C 1
ATOM 719 O O . LEU A 1 99 ? -5.403 6.342 -5.761 1.00 95.88 99 LEU A O 1
ATOM 723 N N . GLY A 1 100 ? -4.497 4.560 -6.786 1.00 95.94 100 GLY A N 1
ATOM 724 C CA . GLY A 1 100 ? -4.809 4.983 -8.145 1.00 95.94 100 GLY A CA 1
ATOM 725 C C . GLY A 1 100 ? -4.163 4.098 -9.204 1.00 95.94 100 GLY A C 1
ATOM 726 O O . GLY A 1 100 ? -3.424 3.164 -8.898 1.00 95.94 100 GLY A O 1
ATOM 727 N N . VAL A 1 101 ? -4.427 4.430 -10.466 1.00 97.12 101 VAL A N 1
ATOM 728 C CA . VAL A 1 101 ? -3.782 3.809 -11.628 1.00 97.12 101 VAL A CA 1
ATOM 729 C C . VAL A 1 101 ? -2.878 4.826 -12.311 1.00 97.12 101 VAL A C 1
ATOM 731 O O . VAL A 1 101 ? -3.246 5.986 -12.511 1.00 97.12 101 VAL A O 1
ATOM 734 N N . ALA A 1 102 ? -1.696 4.362 -12.690 1.00 96.81 102 ALA A N 1
ATOM 735 C CA . ALA A 1 102 ? -0.750 5.060 -13.536 1.00 96.81 102 ALA A CA 1
ATOM 736 C C . ALA A 1 102 ? -0.358 4.167 -14.721 1.00 96.81 102 ALA A C 1
ATOM 738 O O . ALA A 1 102 ? -0.760 3.008 -14.813 1.00 96.81 102 ALA A O 1
ATOM 739 N N . TYR A 1 103 ? 0.434 4.720 -15.631 1.00 97.81 103 TYR A N 1
ATOM 740 C CA . TYR A 1 103 ? 1.073 3.952 -16.692 1.00 97.81 103 TYR A CA 1
ATOM 741 C C . TYR A 1 103 ? 2.575 3.952 -16.467 1.00 97.81 103 TYR A C 1
ATOM 743 O O . TYR A 1 103 ? 3.118 4.911 -15.917 1.00 97.81 103 TYR A O 1
ATOM 751 N N . SER A 1 104 ? 3.240 2.898 -16.911 1.00 97.94 104 SER A N 1
ATOM 752 C CA . SER A 1 104 ? 4.683 2.737 -16.826 1.00 97.94 104 SER A CA 1
ATOM 753 C C . SER A 1 104 ? 5.265 2.469 -18.207 1.00 97.94 104 SER A C 1
ATOM 755 O O . SER A 1 104 ? 4.705 1.740 -19.011 1.00 97.94 104 SER A O 1
ATOM 757 N N . SER A 1 105 ? 6.413 3.064 -18.484 1.00 97.00 105 SER A N 1
ATOM 758 C CA . SER A 1 105 ? 7.274 2.731 -19.622 1.00 97.00 105 SER A CA 1
ATOM 759 C C . SER A 1 105 ? 8.488 1.966 -19.107 1.00 97.00 105 SER A C 1
ATOM 761 O O . SER A 1 105 ? 8.803 2.083 -17.925 1.00 97.00 105 SER A O 1
ATOM 763 N N . VAL A 1 106 ? 9.232 1.284 -19.982 1.00 94.56 106 VAL A N 1
ATOM 764 C CA . VAL A 1 106 ? 10.516 0.649 -19.613 1.00 94.56 106 VAL A CA 1
ATOM 765 C C . VAL A 1 106 ? 11.407 1.628 -18.837 1.00 94.56 106 VAL A C 1
ATOM 767 O O . VAL A 1 106 ? 11.843 1.339 -17.729 1.00 94.56 106 VAL A O 1
ATOM 770 N N . LYS A 1 107 ? 11.542 2.865 -19.337 1.00 95.12 107 LYS A N 1
ATOM 771 C CA . LYS A 1 107 ? 12.327 3.917 -18.674 1.00 95.12 107 LYS A CA 1
ATOM 772 C C . LYS A 1 107 ? 11.826 4.266 -17.268 1.00 95.12 107 LYS A C 1
ATOM 774 O O . LYS A 1 107 ? 12.638 4.524 -16.387 1.00 95.12 107 LYS A O 1
ATOM 779 N N . SER A 1 108 ? 10.509 4.317 -17.050 1.00 97.12 108 SER A N 1
ATOM 780 C CA . SER A 1 108 ? 9.972 4.643 -15.722 1.00 97.12 108 SER A CA 1
ATOM 781 C C . SER A 1 108 ? 10.115 3.486 -14.743 1.00 97.12 108 SER A C 1
ATOM 783 O O . SER A 1 108 ? 10.334 3.737 -13.566 1.00 97.12 108 SER A O 1
ATOM 785 N N . ILE A 1 109 ? 10.036 2.242 -15.222 1.00 96.44 109 ILE A N 1
ATOM 786 C CA . ILE A 1 109 ? 10.249 1.042 -14.405 1.00 96.44 109 ILE A CA 1
ATOM 787 C C . ILE A 1 109 ? 11.708 0.973 -13.954 1.00 96.44 109 ILE A C 1
ATOM 789 O O . ILE A 1 109 ? 11.958 0.883 -12.754 1.00 96.44 109 ILE A O 1
ATOM 793 N N . SER A 1 110 ? 12.666 1.104 -14.878 1.00 92.94 110 SER A N 1
ATOM 794 C CA . SER A 1 110 ? 14.093 1.098 -14.533 1.00 92.94 110 SER A CA 1
ATOM 795 C C . SER A 1 110 ? 14.441 2.223 -13.554 1.00 92.94 110 SER A C 1
ATOM 797 O O . SER A 1 110 ? 15.149 1.999 -12.575 1.00 92.94 110 SER A O 1
ATOM 799 N N . GLU A 1 111 ? 13.877 3.420 -13.740 1.00 95.44 111 GLU A N 1
ATOM 800 C CA . GLU A 1 111 ? 14.086 4.538 -12.813 1.00 95.44 111 GLU A CA 1
ATOM 801 C C . GLU A 1 111 ? 13.419 4.315 -11.442 1.00 95.44 111 GLU A C 1
ATOM 803 O O . GLU A 1 111 ? 13.984 4.702 -10.417 1.00 95.44 111 GLU A O 1
ATOM 808 N N . ALA A 1 112 ? 12.252 3.665 -11.388 1.00 96.06 112 ALA A N 1
ATOM 809 C CA . ALA A 1 112 ? 11.601 3.295 -10.131 1.00 96.06 112 ALA A CA 1
ATOM 810 C C . ALA A 1 112 ? 12.436 2.271 -9.344 1.00 96.06 112 ALA A C 1
ATOM 812 O O . ALA A 1 112 ? 12.645 2.450 -8.144 1.00 96.06 112 ALA A O 1
ATOM 813 N N . ILE A 1 113 ? 12.973 1.250 -10.025 1.00 93.38 113 ILE A N 1
ATOM 814 C CA . ILE A 1 113 ? 13.876 0.246 -9.437 1.00 93.38 113 ILE A CA 1
ATOM 815 C C . ILE A 1 113 ? 15.147 0.918 -8.912 1.00 93.38 113 ILE A C 1
ATOM 817 O O . ILE A 1 113 ? 15.550 0.677 -7.777 1.00 93.38 113 ILE A O 1
ATOM 821 N N . ARG A 1 114 ? 15.754 1.797 -9.717 1.00 93.88 114 ARG A N 1
ATOM 822 C CA . ARG A 1 114 ? 17.004 2.484 -9.372 1.00 93.88 114 ARG A CA 1
ATOM 823 C C . ARG A 1 114 ? 16.849 3.435 -8.192 1.00 93.88 114 ARG A C 1
ATOM 825 O O . ARG A 1 114 ? 17.704 3.477 -7.314 1.00 93.88 114 ARG A O 1
ATOM 832 N N . SER A 1 115 ? 15.795 4.246 -8.201 1.00 94.12 115 SER A N 1
ATOM 833 C CA . SER A 1 115 ? 15.616 5.321 -7.222 1.00 94.12 115 SER A CA 1
ATOM 834 C C . SER A 1 115 ? 14.844 4.894 -5.973 1.00 94.12 115 SER A C 1
ATOM 836 O O . SER A 1 115 ? 14.893 5.597 -4.966 1.00 94.12 115 SER A O 1
ATOM 838 N N . GLY A 1 116 ? 14.115 3.775 -6.032 1.00 95.19 116 GLY A N 1
ATOM 839 C CA . GLY A 1 116 ? 13.203 3.358 -4.970 1.00 95.19 116 GLY A CA 1
ATOM 840 C C . GLY A 1 116 ? 12.017 4.309 -4.789 1.00 95.19 116 GLY A C 1
ATOM 841 O O . GLY A 1 116 ? 11.444 4.359 -3.703 1.00 95.19 116 GLY A O 1
ATOM 842 N N . ASN A 1 117 ? 11.649 5.077 -5.819 1.00 96.94 117 ASN A N 1
ATOM 843 C CA . ASN A 1 117 ? 10.545 6.039 -5.782 1.00 96.94 117 ASN A CA 1
ATOM 844 C C . ASN A 1 117 ? 9.381 5.620 -6.687 1.00 96.94 117 ASN A C 1
ATOM 846 O O . ASN A 1 117 ? 9.540 4.840 -7.627 1.00 96.94 117 ASN A O 1
ATOM 850 N N . GLY A 1 118 ? 8.201 6.194 -6.440 1.00 97.00 118 GLY A N 1
ATOM 851 C CA . GLY A 1 118 ? 7.060 6.097 -7.351 1.00 97.00 118 GLY A CA 1
ATOM 852 C C . GLY A 1 118 ? 7.323 6.871 -8.645 1.00 97.00 118 GLY A C 1
ATOM 853 O O . GLY A 1 118 ? 7.103 8.085 -8.707 1.00 97.00 118 GLY A O 1
ATOM 854 N N . VAL A 1 119 ? 7.805 6.171 -9.674 1.00 97.69 119 VAL A N 1
ATOM 855 C CA . VAL A 1 119 ? 8.110 6.742 -10.993 1.00 97.69 119 VAL A CA 1
ATOM 856 C C . VAL A 1 119 ? 7.225 6.113 -12.059 1.00 97.69 119 VAL A C 1
ATOM 858 O O . VAL A 1 119 ? 7.137 4.895 -12.190 1.00 97.69 119 VAL A O 1
ATOM 861 N N . TYR A 1 120 ? 6.578 6.968 -12.842 1.00 97.81 120 TYR A N 1
ATOM 862 C CA . TYR A 1 120 ? 5.547 6.605 -13.804 1.00 97.81 120 TYR A CA 1
ATOM 863 C C . TYR A 1 120 ? 5.807 7.254 -15.165 1.00 97.81 120 TYR A C 1
ATOM 865 O O . TYR A 1 120 ? 6.735 8.043 -15.353 1.00 97.81 120 TYR A O 1
ATOM 873 N N . HIS A 1 121 ? 4.947 6.938 -16.124 1.00 97.69 121 HIS A N 1
ATOM 874 C CA . HIS A 1 121 ? 4.881 7.556 -17.434 1.00 97.69 121 HIS A CA 1
ATOM 875 C C . HIS A 1 121 ? 3.547 8.296 -17.596 1.00 97.69 121 HIS A C 1
ATOM 877 O O . HIS A 1 121 ? 2.466 7.710 -17.661 1.00 97.69 121 HIS A O 1
ATOM 883 N N . SER A 1 122 ? 3.619 9.619 -17.688 1.00 94.94 122 SER A N 1
ATOM 884 C CA . SER A 1 122 ? 2.503 10.451 -18.112 1.00 94.94 122 SER A CA 1
ATOM 885 C C . SER A 1 122 ? 2.355 10.375 -19.628 1.00 94.94 122 SER A C 1
ATOM 887 O O . SER A 1 122 ? 3.258 10.764 -20.360 1.00 94.94 122 SER A O 1
ATOM 889 N N . ARG A 1 123 ? 1.176 9.976 -20.110 1.00 93.75 123 ARG A N 1
ATOM 890 C CA . ARG A 1 123 ? 0.869 9.916 -21.552 1.00 93.75 123 ARG A CA 1
ATOM 891 C C . ARG A 1 123 ? 1.006 11.261 -22.281 1.00 93.75 123 ARG A C 1
ATOM 893 O O . ARG A 1 123 ? 1.113 11.277 -23.497 1.00 93.75 123 ARG A O 1
ATOM 900 N N . SER A 1 124 ? 0.988 12.381 -21.554 1.00 92.31 124 SER A N 1
ATOM 901 C CA . SER A 1 124 ? 1.140 13.726 -22.123 1.00 92.31 124 SER A CA 1
ATOM 902 C C . SER A 1 124 ? 2.476 14.399 -21.802 1.00 92.31 124 SER A C 1
ATOM 904 O O . SER A 1 124 ? 2.842 15.346 -22.490 1.00 92.31 124 SER A O 1
ATOM 906 N N . ARG A 1 125 ? 3.199 13.954 -20.764 1.00 92.31 125 ARG A N 1
ATOM 907 C CA . ARG A 1 125 ? 4.431 14.613 -20.278 1.00 92.31 125 ARG A CA 1
ATOM 908 C C . ARG A 1 125 ? 5.672 13.715 -20.298 1.00 92.31 125 ARG A C 1
ATOM 910 O O . ARG A 1 125 ? 6.764 14.197 -20.024 1.00 92.31 125 ARG A O 1
ATOM 917 N N . GLY A 1 126 ? 5.523 12.425 -20.595 1.00 95.50 126 GLY A N 1
ATOM 918 C CA . GLY A 1 126 ? 6.600 11.443 -20.514 1.00 95.50 126 GLY A CA 1
ATOM 919 C C . GLY A 1 126 ? 6.915 11.030 -19.074 1.00 95.50 126 GLY A C 1
ATOM 920 O O . GLY A 1 126 ? 6.015 10.858 -18.253 1.00 95.50 126 GLY A O 1
ATOM 921 N N . LEU A 1 127 ? 8.198 10.838 -18.763 1.00 96.38 127 LEU A N 1
ATOM 922 C CA . LEU A 1 127 ? 8.660 10.356 -17.457 1.00 96.38 127 LEU A CA 1
ATOM 923 C C . LEU A 1 127 ? 8.215 11.285 -16.313 1.00 96.38 127 LEU A C 1
ATOM 925 O O . LEU A 1 127 ? 8.432 12.494 -16.363 1.00 96.38 127 LEU A O 1
ATOM 929 N N . TRP A 1 128 ? 7.623 10.716 -15.264 1.00 94.56 128 TRP A N 1
ATOM 930 C CA . TRP A 1 128 ? 7.046 11.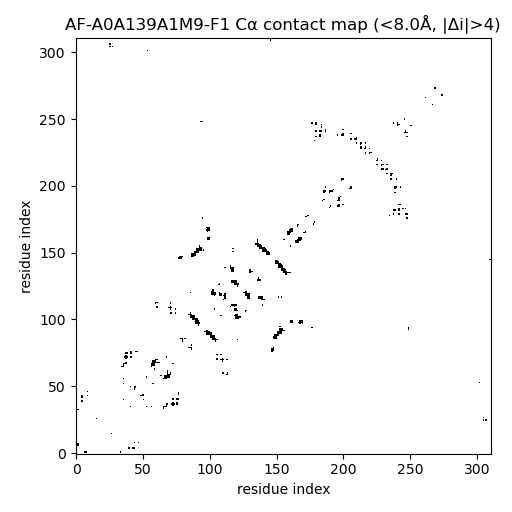461 -14.150 1.00 94.56 128 TRP A CA 1
ATOM 931 C C . TRP A 1 128 ? 7.381 10.810 -12.809 1.00 94.56 128 TRP A C 1
ATOM 933 O O . TRP A 1 128 ? 6.862 9.751 -12.469 1.00 94.56 128 TRP A O 1
ATOM 943 N N . ILE A 1 129 ? 8.213 11.483 -12.018 1.00 94.62 129 ILE A N 1
ATOM 944 C CA . ILE A 1 129 ? 8.476 11.109 -10.626 1.00 94.62 129 ILE A CA 1
ATOM 945 C C . ILE A 1 129 ? 7.395 11.765 -9.756 1.00 94.62 129 ILE A C 1
ATOM 947 O O . ILE A 1 129 ? 7.237 12.995 -9.748 1.00 94.62 129 ILE A O 1
ATOM 951 N N . LYS A 1 130 ? 6.608 10.946 -9.050 1.00 91.81 130 LYS A N 1
ATOM 952 C CA . LYS A 1 130 ? 5.459 11.413 -8.269 1.00 91.81 130 LYS A CA 1
ATOM 953 C C . LYS A 1 130 ? 5.913 12.333 -7.140 1.00 91.81 130 LYS A C 1
ATOM 955 O O . LYS A 1 130 ? 6.827 12.020 -6.388 1.00 91.81 130 LYS A O 1
ATOM 960 N N . GLY A 1 131 ? 5.231 13.469 -7.016 1.00 86.44 131 GLY A N 1
ATOM 961 C CA . GLY A 1 131 ? 5.432 14.399 -5.909 1.00 86.44 131 GLY A CA 1
ATOM 962 C C . GLY A 1 131 ? 6.596 15.375 -6.055 1.00 86.44 131 GLY A C 1
ATOM 963 O O . GLY A 1 131 ? 6.714 16.237 -5.195 1.00 86.44 131 GLY A O 1
ATOM 964 N N . LEU A 1 132 ? 7.390 15.338 -7.137 1.00 86.44 132 LEU A N 1
ATOM 965 C CA . LEU A 1 132 ? 8.485 16.309 -7.326 1.00 86.44 132 LEU A CA 1
ATOM 966 C C . LEU A 1 132 ? 8.020 17.771 -7.280 1.00 86.44 132 LEU A C 1
ATOM 968 O O . LEU A 1 132 ? 8.736 18.630 -6.782 1.00 86.44 132 LEU A O 1
ATOM 972 N N . THR A 1 133 ? 6.825 18.058 -7.798 1.00 83.44 133 THR A N 1
ATOM 973 C CA . THR A 1 133 ? 6.265 19.418 -7.802 1.00 83.44 133 THR A CA 1
ATOM 974 C C . THR A 1 133 ? 5.392 19.697 -6.580 1.00 83.44 133 THR A C 1
ATOM 976 O O . THR A 1 133 ? 5.392 20.811 -6.074 1.00 83.44 133 THR A O 1
ATOM 979 N N . SER A 1 134 ? 4.619 18.710 -6.117 1.00 85.94 134 SER A N 1
ATOM 980 C CA . SER A 1 134 ? 3.616 18.906 -5.058 1.00 85.94 134 SER A CA 1
ATOM 981 C C . SER A 1 134 ? 4.108 18.567 -3.649 1.00 85.94 134 SER A C 1
ATOM 983 O O . SER A 1 134 ? 3.365 18.764 -2.695 1.00 85.94 134 SER A O 1
ATOM 985 N N . GLY A 1 135 ? 5.297 17.976 -3.506 1.00 87.56 135 GLY A N 1
ATOM 986 C CA . GLY A 1 135 ? 5.795 17.409 -2.248 1.00 87.56 135 GLY A CA 1
ATOM 987 C C . GLY A 1 135 ? 5.134 16.085 -1.836 1.00 87.56 135 GLY A C 1
ATOM 988 O O . GLY A 1 135 ? 5.596 15.443 -0.901 1.00 87.56 135 GLY A O 1
ATOM 989 N N . ALA A 1 136 ? 4.088 15.635 -2.543 1.00 90.62 136 ALA A N 1
ATOM 990 C CA . ALA A 1 136 ? 3.383 14.375 -2.278 1.00 90.62 136 ALA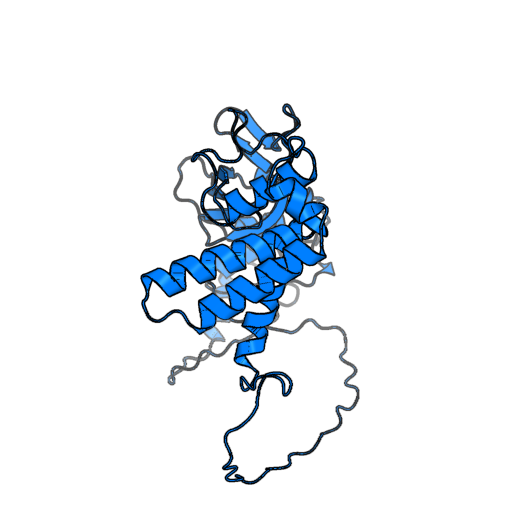 A CA 1
ATOM 991 C C . ALA A 1 136 ? 4.128 13.172 -2.886 1.00 90.62 136 ALA A C 1
ATOM 993 O O . ALA A 1 136 ? 3.638 12.529 -3.830 1.00 90.62 136 ALA A O 1
ATOM 994 N N . VAL A 1 137 ? 5.362 12.969 -2.420 1.00 94.56 137 VAL A N 1
ATOM 995 C CA . VAL A 1 137 ? 6.304 11.966 -2.927 1.00 94.56 137 VAL A CA 1
ATOM 996 C C . VAL A 1 137 ? 5.879 10.550 -2.555 1.00 94.56 137 VAL A C 1
ATOM 998 O O . VAL A 1 137 ? 4.986 10.335 -1.737 1.00 94.56 137 VAL A O 1
ATOM 1001 N N . GLN A 1 138 ? 6.479 9.576 -3.230 1.00 96.69 138 GLN A N 1
ATOM 1002 C CA . GLN A 1 138 ? 6.228 8.164 -2.988 1.00 96.69 138 GLN A CA 1
ATOM 1003 C C . GLN A 1 138 ? 7.539 7.411 -2.910 1.00 96.69 138 GLN A C 1
ATOM 1005 O O . GLN A 1 138 ? 8.346 7.499 -3.838 1.00 96.69 138 GLN A O 1
ATOM 1010 N N . LYS A 1 139 ? 7.685 6.598 -1.868 1.00 97.06 139 LYS A N 1
ATOM 1011 C CA . LYS A 1 139 ? 8.739 5.592 -1.782 1.00 97.06 139 LYS A CA 1
ATOM 1012 C C . LYS A 1 139 ? 8.184 4.254 -2.251 1.00 97.06 139 LYS A C 1
ATOM 1014 O O . LYS A 1 139 ? 7.206 3.767 -1.693 1.00 97.06 139 LYS A O 1
ATOM 1019 N N . LEU A 1 140 ? 8.802 3.655 -3.261 1.00 96.75 140 LEU A N 1
ATOM 1020 C CA . LEU A 1 140 ? 8.476 2.310 -3.717 1.00 96.75 140 LEU A CA 1
ATOM 1021 C C . LEU A 1 140 ? 8.990 1.293 -2.693 1.00 96.75 140 LEU A C 1
ATOM 1023 O O . LEU A 1 140 ? 10.180 1.244 -2.391 1.00 96.75 140 LEU A O 1
ATOM 1027 N N . LEU A 1 141 ? 8.081 0.485 -2.152 1.00 93.94 141 LEU A N 1
ATOM 1028 C CA . LEU A 1 141 ? 8.392 -0.545 -1.159 1.00 93.94 141 LEU A CA 1
ATOM 1029 C C . LEU A 1 141 ? 8.477 -1.929 -1.795 1.00 93.94 141 LEU A C 1
ATOM 1031 O O . LEU A 1 141 ? 9.303 -2.751 -1.401 1.00 93.94 141 LEU A O 1
ATOM 1035 N N . ARG A 1 142 ? 7.600 -2.196 -2.766 1.00 93.56 142 ARG A N 1
ATOM 1036 C CA . ARG A 1 142 ? 7.526 -3.474 -3.469 1.00 93.56 142 ARG A CA 1
ATOM 1037 C C . ARG A 1 142 ? 6.897 -3.290 -4.843 1.00 93.56 142 ARG A C 1
ATOM 1039 O O . ARG A 1 142 ? 5.977 -2.494 -5.011 1.00 93.56 142 ARG A O 1
ATOM 1046 N N . MET A 1 143 ? 7.372 -4.077 -5.797 1.00 93.38 143 MET A N 1
ATOM 1047 C CA . MET A 1 143 ? 6.792 -4.209 -7.126 1.00 93.38 143 MET A CA 1
ATOM 1048 C C . MET A 1 143 ? 6.402 -5.674 -7.338 1.00 93.38 143 MET A C 1
ATOM 1050 O O . MET A 1 143 ? 7.240 -6.559 -7.181 1.00 93.38 143 MET A O 1
ATOM 1054 N N . ASP A 1 144 ? 5.132 -5.917 -7.650 1.00 91.50 144 ASP A N 1
ATOM 1055 C CA . ASP A 1 144 ? 4.605 -7.213 -8.089 1.00 91.50 144 ASP A CA 1
ATOM 1056 C C . ASP A 1 144 ? 4.177 -7.108 -9.565 1.00 91.50 144 ASP A C 1
ATOM 1058 O O . ASP A 1 144 ? 3.900 -6.005 -10.048 1.00 91.50 144 ASP A O 1
ATOM 1062 N N . VAL A 1 145 ? 4.136 -8.231 -10.288 1.00 89.69 145 VAL A N 1
ATOM 1063 C CA . VAL A 1 145 ? 3.802 -8.255 -11.720 1.00 89.69 145 VAL A CA 1
ATOM 1064 C C . VAL A 1 145 ? 3.187 -9.589 -12.146 1.00 89.69 145 VAL A C 1
ATOM 1066 O O . VAL A 1 145 ? 3.608 -10.637 -11.662 1.00 89.69 145 VAL A O 1
ATOM 1069 N N . ASP A 1 146 ? 2.231 -9.541 -13.072 1.00 88.50 146 ASP A N 1
ATOM 1070 C CA . ASP A 1 146 ? 1.582 -10.691 -13.730 1.00 88.50 146 ASP A CA 1
ATOM 1071 C C . ASP A 1 146 ? 1.873 -10.758 -15.249 1.00 88.50 146 ASP A C 1
ATOM 1073 O O . ASP A 1 146 ? 1.198 -11.465 -15.993 1.00 88.50 146 ASP A O 1
ATOM 1077 N N . LYS A 1 147 ? 2.959 -10.091 -15.668 1.00 87.69 147 LYS A N 1
ATOM 1078 C CA . LYS A 1 147 ? 3.503 -9.858 -17.027 1.00 87.69 147 LYS A CA 1
ATOM 1079 C C . LYS A 1 147 ? 3.023 -8.583 -17.712 1.00 87.69 147 LYS A C 1
ATOM 1081 O O . LYS A 1 147 ? 3.866 -7.900 -18.295 1.00 87.69 147 LYS A O 1
ATOM 1086 N N . ASP A 1 148 ? 1.739 -8.255 -17.655 1.00 92.06 148 ASP A N 1
ATOM 1087 C CA . ASP A 1 148 ? 1.172 -7.099 -18.369 1.00 92.06 148 ASP A CA 1
ATOM 1088 C C . ASP A 1 148 ? 0.627 -5.993 -17.457 1.00 92.06 148 ASP A C 1
ATOM 1090 O O . ASP A 1 148 ? 0.473 -4.845 -17.897 1.00 92.06 148 ASP A O 1
ATOM 1094 N N . CYS A 1 149 ? 0.459 -6.283 -16.166 1.00 94.56 149 CYS A N 1
ATOM 1095 C CA . CYS A 1 149 ? 0.103 -5.313 -15.150 1.00 94.56 149 CYS A CA 1
ATOM 1096 C C . CYS A 1 149 ? 1.122 -5.291 -14.002 1.00 94.56 149 CYS A C 1
ATOM 1098 O O . CYS A 1 149 ? 1.509 -6.294 -13.403 1.00 94.56 149 CYS A O 1
ATOM 1100 N N . LEU A 1 150 ? 1.547 -4.082 -13.645 1.00 96.50 150 LEU A N 1
ATOM 1101 C CA . LEU A 1 150 ? 2.407 -3.839 -12.496 1.00 96.50 150 LEU A CA 1
ATOM 1102 C C . LEU A 1 150 ? 1.552 -3.484 -11.282 1.00 96.50 150 LEU A C 1
ATOM 1104 O O . LEU A 1 150 ? 0.588 -2.723 -11.384 1.00 96.50 150 LEU A O 1
ATOM 1108 N N . ARG A 1 151 ? 1.956 -3.954 -10.103 1.00 97.75 151 ARG A N 1
ATOM 1109 C CA . ARG A 1 151 ? 1.436 -3.465 -8.824 1.00 97.75 151 ARG A CA 1
ATOM 1110 C C . ARG A 1 151 ? 2.562 -2.843 -8.015 1.00 97.75 151 ARG A C 1
ATOM 1112 O O . ARG A 1 151 ? 3.460 -3.536 -7.541 1.00 97.75 151 ARG A O 1
ATOM 1119 N N . PHE A 1 152 ? 2.502 -1.527 -7.849 1.00 98.12 152 PHE A N 1
ATOM 1120 C CA . PHE A 1 152 ? 3.451 -0.762 -7.047 1.00 98.12 152 PHE A CA 1
ATOM 1121 C C . PHE A 1 152 ? 2.868 -0.572 -5.653 1.00 98.12 152 PHE A C 1
ATOM 1123 O O . PHE A 1 152 ? 1.880 0.137 -5.487 1.00 98.12 152 PHE A O 1
ATOM 1130 N N . MET A 1 153 ? 3.484 -1.192 -4.652 1.00 97.31 153 MET A N 1
ATOM 1131 C CA . MET A 1 153 ? 3.218 -0.893 -3.249 1.00 97.31 153 MET A CA 1
ATOM 1132 C 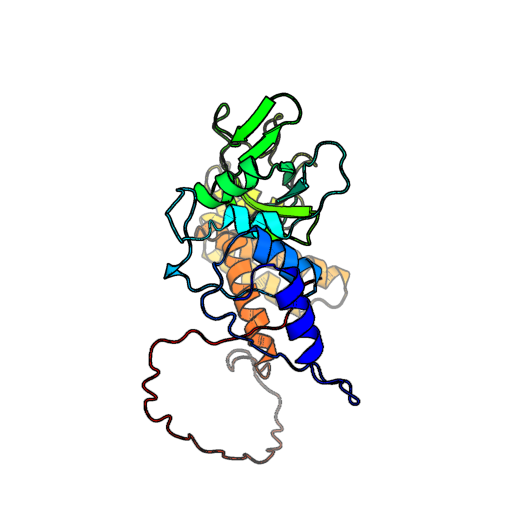C . MET A 1 153 ? 4.146 0.232 -2.807 1.00 97.31 153 MET A C 1
ATOM 1134 O O . MET A 1 153 ? 5.371 0.092 -2.880 1.00 97.31 153 MET A O 1
ATOM 1138 N N . VAL A 1 154 ? 3.567 1.338 -2.354 1.00 96.81 154 VAL A N 1
ATOM 1139 C CA . VAL A 1 154 ? 4.297 2.562 -2.023 1.00 96.81 154 VAL A CA 1
ATOM 1140 C C . VAL A 1 154 ? 3.967 3.046 -0.618 1.00 96.81 154 VAL A C 1
ATOM 1142 O O . VAL A 1 154 ? 2.840 2.903 -0.161 1.00 96.81 154 VAL A O 1
ATOM 1145 N N . HIS A 1 155 ? 4.936 3.691 0.024 1.00 94.00 155 HIS A N 1
ATOM 1146 C CA . HIS A 1 155 ? 4.656 4.631 1.102 1.00 94.00 155 HIS A CA 1
ATOM 1147 C C . HIS A 1 155 ? 4.314 5.983 0.471 1.00 94.00 155 HIS A C 1
ATOM 1149 O O . HIS A 1 155 ? 5.102 6.501 -0.329 1.00 94.00 155 HIS A O 1
ATOM 1155 N N . GLN A 1 156 ? 3.146 6.540 0.790 1.00 94.38 156 GLN A N 1
ATOM 1156 C CA . GLN A 1 156 ? 2.678 7.819 0.250 1.00 94.38 156 GLN A CA 1
ATOM 1157 C C . GLN A 1 156 ? 2.868 8.944 1.271 1.00 94.38 156 GLN A C 1
ATOM 1159 O O . GLN A 1 156 ? 2.212 8.955 2.308 1.00 94.38 156 GLN A O 1
ATOM 1164 N N . ASP A 1 157 ? 3.676 9.942 0.912 1.00 90.31 157 ASP A N 1
ATOM 1165 C CA . ASP A 1 157 ? 3.856 11.158 1.705 1.00 90.31 157 ASP A CA 1
ATOM 1166 C C . ASP A 1 157 ? 2.894 12.278 1.283 1.00 90.31 157 ASP A C 1
ATOM 1168 O O . ASP A 1 157 ? 2.398 12.333 0.151 1.00 90.31 157 ASP A O 1
ATOM 1172 N N . GLY A 1 158 ? 2.680 13.234 2.187 1.00 87.25 158 GLY A N 1
ATOM 1173 C CA . GLY A 1 158 ? 1.890 14.434 1.921 1.00 87.25 158 GLY A CA 1
ATOM 1174 C C . GLY A 1 158 ? 0.376 14.173 1.841 1.00 87.25 158 GLY A C 1
ATOM 1175 O O . GLY A 1 158 ? -0.123 13.230 2.452 1.00 87.25 158 GLY A O 1
ATOM 1176 N N . PRO A 1 159 ? -0.390 15.022 1.127 1.00 83.50 159 PRO A N 1
ATOM 1177 C CA . PRO A 1 159 ? -1.857 14.985 1.151 1.00 83.50 159 PRO A CA 1
ATOM 1178 C C . PRO A 1 159 ? -2.474 13.756 0.465 1.00 83.50 159 PRO A C 1
ATOM 1180 O O . PRO A 1 159 ? -3.654 13.476 0.667 1.00 83.50 159 PRO A O 1
ATOM 1183 N N . GLY A 1 160 ? -1.705 13.024 -0.350 1.00 89.69 160 GLY A N 1
ATOM 1184 C CA . GLY A 1 160 ? -2.161 11.788 -0.978 1.00 89.69 160 GLY A CA 1
ATOM 1185 C C . GLY A 1 160 ? -1.706 11.577 -2.420 1.00 89.69 160 GLY A C 1
ATOM 1186 O O . GLY A 1 160 ? -0.918 12.333 -3.002 1.00 89.69 160 GLY A O 1
ATOM 1187 N N . PHE A 1 161 ? -2.228 10.508 -3.019 1.00 92.44 161 PHE A N 1
ATOM 1188 C CA . PHE A 1 161 ? -1.980 10.172 -4.416 1.00 92.44 161 PHE A CA 1
ATOM 1189 C C . PHE A 1 161 ? -2.671 11.158 -5.363 1.00 92.44 161 PHE A C 1
ATOM 1191 O O . PHE A 1 161 ? -2.079 11.578 -6.362 1.00 92.44 161 PHE A O 1
ATOM 1198 N N . CYS A 1 162 ? -3.912 11.528 -5.045 1.00 91.19 162 CYS A N 1
ATOM 1199 C CA . CYS A 1 162 ? -4.786 12.274 -5.935 1.00 91.19 162 CYS A CA 1
ATOM 1200 C C . CYS A 1 162 ? -4.418 13.761 -5.996 1.00 91.19 162 CYS A C 1
ATOM 1202 O O . CYS A 1 162 ? -4.058 14.388 -5.002 1.00 91.19 162 CYS A O 1
ATOM 1204 N N . HIS A 1 163 ? -4.592 14.356 -7.174 1.00 87.75 163 HIS A N 1
ATOM 1205 C CA . HIS A 1 163 ? -4.394 15.789 -7.400 1.00 87.75 163 HIS A CA 1
ATOM 1206 C C . HIS A 1 163 ? -5.423 16.675 -6.673 1.00 87.75 163 HIS A C 1
ATOM 1208 O O . HIS A 1 163 ? -5.217 17.879 -6.568 1.00 87.75 163 HIS A O 1
ATOM 1214 N N . LEU A 1 164 ? -6.508 16.088 -6.158 1.00 90.00 164 LEU A N 1
ATOM 1215 C CA . LEU A 1 164 ? -7.517 16.761 -5.335 1.00 90.00 164 LEU A CA 1
ATOM 1216 C C . LEU A 1 164 ? -7.143 16.799 -3.843 1.00 90.00 164 LEU A C 1
ATOM 1218 O O . LEU A 1 164 ? -7.999 17.079 -3.010 1.00 90.00 164 LEU A O 1
ATOM 1222 N N . ASN A 1 165 ? -5.884 16.504 -3.495 1.00 87.62 165 ASN A N 1
ATOM 1223 C CA . ASN A 1 165 ? -5.404 16.388 -2.113 1.00 87.62 165 ASN A CA 1
ATOM 1224 C C . ASN A 1 165 ? -6.174 15.343 -1.290 1.00 87.62 165 ASN A C 1
ATOM 1226 O O . ASN A 1 165 ? -6.372 15.502 -0.088 1.00 87.62 165 ASN A O 1
ATOM 1230 N N . THR A 1 166 ? -6.602 14.268 -1.952 1.00 89.25 166 THR A N 1
ATOM 1231 C CA . THR A 1 166 ? -7.168 13.083 -1.309 1.00 89.25 166 THR A CA 1
ATOM 1232 C C . THR A 1 166 ? -6.172 11.934 -1.360 1.00 89.25 166 THR A C 1
ATOM 1234 O O . THR A 1 166 ? -5.389 11.799 -2.308 1.00 89.25 166 THR A O 1
ATOM 1237 N N . ARG A 1 167 ? -6.228 11.071 -0.342 1.00 88.75 167 ARG A N 1
ATOM 1238 C CA . ARG A 1 167 ? -5.358 9.896 -0.214 1.00 88.75 167 ARG A CA 1
ATOM 1239 C C . ARG A 1 167 ? -5.394 9.017 -1.462 1.00 88.75 167 ARG A C 1
ATOM 1241 O O . ARG A 1 167 ? -4.339 8.716 -2.013 1.00 88.75 167 ARG A O 1
ATOM 1248 N N . THR A 1 168 ? -6.597 8.688 -1.933 1.00 92.56 168 THR A N 1
ATOM 1249 C CA . THR A 1 168 ? -6.836 7.869 -3.129 1.00 92.56 168 THR A CA 1
ATOM 1250 C C . THR A 1 168 ? -7.588 8.658 -4.207 1.00 92.56 168 THR A C 1
ATOM 1252 O O . THR A 1 168 ? -8.225 9.680 -3.925 1.00 92.56 168 THR A O 1
ATOM 1255 N N . CYS A 1 169 ? -7.546 8.169 -5.447 1.00 93.94 169 CYS A N 1
ATOM 1256 C CA . CYS A 1 169 ? -8.415 8.613 -6.542 1.00 93.94 169 CYS A CA 1
ATOM 1257 C C . CYS A 1 169 ? -9.858 8.084 -6.438 1.00 93.94 169 CYS A C 1
ATOM 1259 O O . CYS A 1 169 ? -10.699 8.495 -7.233 1.00 93.94 169 CYS A O 1
ATOM 1261 N N . TYR A 1 170 ? -10.145 7.175 -5.503 1.00 91.81 170 TYR A N 1
ATOM 1262 C CA . TYR A 1 170 ? -11.401 6.418 -5.428 1.00 91.81 170 TYR A CA 1
ATOM 1263 C C . TYR A 1 170 ? -12.266 6.785 -4.212 1.00 91.81 170 TYR A C 1
ATOM 1265 O O . TYR A 1 170 ? -13.241 6.100 -3.922 1.00 91.81 170 TYR A O 1
ATOM 1273 N N . GLY A 1 171 ? -11.932 7.874 -3.517 1.00 85.38 171 GLY A N 1
ATOM 1274 C CA . GLY A 1 171 ? -12.661 8.359 -2.347 1.00 85.38 171 GLY A CA 1
ATOM 1275 C C . GLY A 1 171 ? -11.885 8.203 -1.040 1.00 85.38 171 GLY A C 1
ATOM 1276 O O . GLY A 1 171 ? -10.664 8.023 -1.030 1.00 85.38 171 GLY A O 1
ATOM 1277 N N . GLY A 1 172 ? -12.603 8.355 0.072 1.00 83.62 172 GLY A N 1
ATOM 1278 C CA . GLY A 1 172 ? -12.047 8.187 1.412 1.00 83.62 172 GLY A CA 1
ATOM 1279 C C . GLY A 1 172 ? -11.898 6.718 1.793 1.00 83.62 172 GLY A C 1
ATOM 1280 O O . GLY A 1 172 ? -12.605 5.857 1.271 1.00 83.62 172 GLY A O 1
ATOM 1281 N N . ASP A 1 173 ? -10.995 6.448 2.731 1.00 83.81 173 ASP A N 1
ATOM 1282 C CA . ASP A 1 173 ? -10.884 5.123 3.334 1.00 83.81 173 ASP A CA 1
ATOM 1283 C C . ASP A 1 173 ? -12.176 4.763 4.083 1.00 83.81 173 ASP A C 1
ATOM 1285 O O . ASP A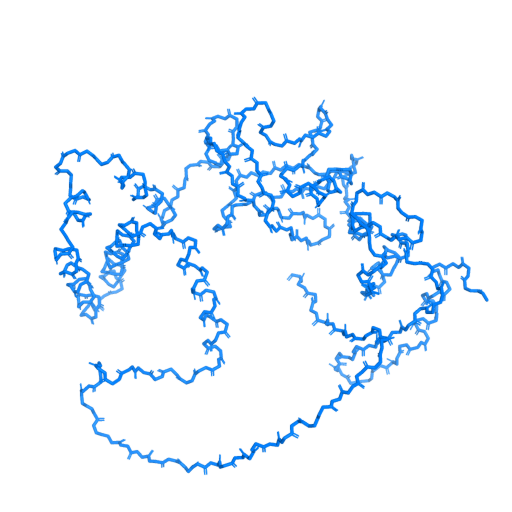 1 173 ? -12.945 5.633 4.503 1.00 83.81 173 ASP A O 1
ATOM 1289 N N . SER A 1 174 ? -12.392 3.468 4.310 1.00 87.00 174 SER A N 1
ATOM 1290 C CA . SER A 1 174 ? -13.500 2.965 5.126 1.00 87.00 174 SER A CA 1
ATOM 1291 C C . SER A 1 174 ? -13.036 1.846 6.064 1.00 87.00 174 SER A C 1
ATOM 1293 O O . SER A 1 174 ? -11.889 1.396 5.998 1.00 87.00 174 SER A O 1
ATOM 1295 N N . GLY A 1 175 ? -13.918 1.425 6.973 1.00 90.75 175 GLY A N 1
ATOM 1296 C CA . GLY A 1 175 ? -13.658 0.320 7.895 1.00 90.75 175 GLY A CA 1
ATOM 1297 C C . GLY A 1 175 ? -12.450 0.552 8.807 1.00 90.75 175 GLY A C 1
ATOM 1298 O O . GLY A 1 175 ? -12.219 1.661 9.294 1.00 90.75 175 GLY A O 1
ATOM 1299 N N . ILE A 1 176 ? -11.680 -0.513 9.042 1.00 92.56 176 ILE A N 1
ATOM 1300 C CA . ILE A 1 176 ? -10.581 -0.522 10.016 1.00 92.56 176 ILE A CA 1
ATOM 1301 C C . ILE A 1 176 ? -9.434 0.430 9.639 1.00 92.56 176 ILE A C 1
ATOM 1303 O O . ILE A 1 176 ? -8.857 1.066 10.516 1.00 92.56 176 ILE A O 1
ATOM 1307 N N . THR A 1 177 ? -9.153 0.597 8.344 1.00 89.12 177 THR A N 1
ATOM 1308 C CA . THR A 1 177 ? -8.119 1.518 7.847 1.00 89.12 177 THR A CA 1
ATOM 1309 C C . THR A 1 177 ? -8.487 2.971 8.138 1.00 89.12 177 THR A C 1
ATOM 1311 O O . THR A 1 177 ? -7.664 3.730 8.649 1.00 89.12 177 THR A O 1
ATOM 1314 N N . ALA A 1 178 ? -9.744 3.353 7.879 1.00 89.94 178 ALA A N 1
ATOM 1315 C CA . ALA A 1 178 ? -10.232 4.691 8.209 1.00 89.94 178 ALA A CA 1
ATOM 1316 C C . ALA A 1 178 ? -10.226 4.945 9.719 1.00 89.94 178 ALA A C 1
ATOM 1318 O O . ALA A 1 178 ? -9.887 6.043 10.166 1.00 89.94 178 ALA A O 1
ATOM 1319 N N . LEU A 1 179 ? -10.586 3.925 10.505 1.00 93.94 179 LEU A N 1
ATOM 1320 C CA . LEU A 1 179 ? -10.576 4.007 11.959 1.00 93.94 179 LEU A CA 1
ATOM 1321 C C . LEU A 1 179 ? -9.157 4.199 12.511 1.00 93.94 179 LEU A C 1
ATOM 1323 O O . LEU A 1 179 ? -8.959 5.099 13.325 1.00 93.94 179 LEU A O 1
ATOM 1327 N N . ASP A 1 180 ? -8.169 3.423 12.054 1.00 93.25 180 ASP A N 1
ATOM 1328 C CA . ASP A 1 180 ? -6.770 3.611 12.463 1.00 93.25 180 ASP A CA 1
ATOM 1329 C C . ASP A 1 180 ? -6.295 5.028 12.114 1.00 93.25 180 ASP A C 1
ATOM 1331 O O . ASP A 1 180 ? -5.875 5.768 13.002 1.00 93.25 180 ASP A O 1
ATOM 1335 N N . ALA A 1 181 ? -6.480 5.477 10.867 1.00 89.06 181 ALA A N 1
ATOM 1336 C CA . ALA A 1 181 ? -6.095 6.827 10.448 1.00 89.06 181 ALA A CA 1
ATOM 1337 C C . ALA A 1 181 ? -6.741 7.929 11.315 1.00 89.06 181 ALA A C 1
ATOM 1339 O O . ALA A 1 181 ? -6.074 8.892 11.718 1.00 89.06 181 ALA A O 1
ATOM 1340 N N . LEU A 1 182 ? -8.025 7.775 11.660 1.00 91.81 182 LEU A N 1
ATOM 1341 C CA . LEU A 1 182 ? -8.735 8.680 12.565 1.00 91.81 182 LEU A CA 1
ATOM 1342 C C . LEU A 1 182 ? -8.117 8.683 13.969 1.00 91.81 182 LEU A C 1
ATOM 1344 O O . LEU A 1 182 ? -7.915 9.756 14.544 1.00 91.81 182 LEU A O 1
ATOM 1348 N N . LEU A 1 183 ? -7.816 7.512 14.532 1.00 94.19 183 LEU A N 1
ATOM 1349 C CA . LEU A 1 183 ? -7.237 7.381 15.870 1.00 94.19 183 LEU A CA 1
ATOM 1350 C C . LEU A 1 183 ? -5.813 7.946 15.934 1.00 94.19 183 LEU A C 1
ATOM 1352 O O . LEU A 1 183 ? -5.506 8.692 16.867 1.00 94.19 183 LEU A O 1
ATOM 1356 N N . GLN A 1 184 ? -4.981 7.693 14.919 1.00 91.44 184 GLN A N 1
ATOM 1357 C CA . GLN A 1 184 ? -3.644 8.287 14.799 1.00 91.44 184 GLN A CA 1
ATOM 1358 C C . GLN A 1 184 ? -3.722 9.821 14.719 1.00 91.44 184 GLN A C 1
ATOM 1360 O O . GLN A 1 184 ? -2.956 10.531 15.378 1.00 91.44 184 GLN A O 1
ATOM 1365 N N . SER A 1 185 ? -4.686 10.353 13.958 1.00 90.00 185 SER A N 1
ATOM 1366 C CA . SER A 1 185 ? -4.938 11.796 13.873 1.00 90.00 185 SER A CA 1
ATOM 1367 C C . SER A 1 185 ? -5.394 12.376 15.215 1.00 90.00 185 SER A C 1
ATOM 1369 O O . SER A 1 185 ? -4.832 13.367 15.690 1.00 90.00 185 SER A O 1
ATOM 1371 N N . ARG A 1 186 ? -6.346 11.722 15.895 1.00 90.75 186 ARG A N 1
ATOM 1372 C CA . ARG A 1 186 ? -6.816 12.138 17.225 1.00 90.75 186 ARG A CA 1
ATOM 1373 C C . ARG A 1 186 ? -5.707 12.074 18.265 1.00 90.75 186 ARG A C 1
ATOM 1375 O O . ARG A 1 186 ? -5.651 12.957 19.113 1.00 90.75 186 ARG A O 1
ATOM 1382 N N . LYS A 1 187 ? -4.788 11.110 18.214 1.00 89.44 187 LYS A N 1
ATOM 1383 C CA . LYS A 1 187 ? -3.670 11.071 19.168 1.00 89.44 187 LYS A CA 1
ATOM 1384 C C . LYS A 1 187 ? -2.807 12.339 19.099 1.00 89.44 187 LYS A C 1
ATOM 1386 O O . LYS A 1 187 ? -2.310 12.784 20.131 1.00 89.44 187 LYS A O 1
ATOM 1391 N N . LYS A 1 188 ? -2.682 12.940 17.911 1.00 86.44 188 LYS A N 1
ATOM 1392 C CA . LYS A 1 188 ? -1.974 14.212 17.694 1.00 86.44 188 LYS A CA 1
ATOM 1393 C C . LYS A 1 188 ? -2.848 15.434 18.005 1.00 86.44 188 LYS A C 1
ATOM 1395 O O . LYS A 1 188 ? -2.363 16.376 18.617 1.00 86.44 188 LYS A O 1
ATOM 1400 N N . ASN A 1 189 ? -4.126 15.399 17.615 1.00 86.50 189 ASN A N 1
ATOM 1401 C CA . ASN A 1 189 ? -5.014 16.569 17.567 1.00 86.50 189 ASN A CA 1
ATOM 1402 C C . ASN A 1 189 ? -6.383 16.332 18.241 1.00 86.50 189 ASN A C 1
ATOM 1404 O O . ASN A 1 189 ? -7.427 16.677 17.687 1.00 86.50 189 ASN A O 1
ATOM 1408 N N . SER A 1 190 ? -6.421 15.696 19.414 1.00 82.44 190 SER A N 1
ATOM 1409 C CA . SER A 1 190 ? -7.691 15.412 20.101 1.00 82.44 190 SER A CA 1
ATOM 1410 C C . SER A 1 190 ? -8.369 16.691 20.611 1.00 82.44 190 SER A C 1
ATOM 1412 O O . SER A 1 190 ? -7.733 17.442 21.355 1.00 82.44 190 SER A O 1
ATOM 1414 N N . PRO A 1 191 ? -9.670 16.904 20.325 1.00 82.06 191 PRO A N 1
ATOM 1415 C CA . PRO A 1 191 ? -10.447 17.950 20.978 1.00 82.06 191 PRO A CA 1
ATOM 1416 C C . PRO A 1 191 ? -10.454 17.748 22.502 1.00 82.06 191 PRO A C 1
ATOM 1418 O O . PRO A 1 191 ? -10.702 16.614 22.944 1.00 82.06 191 PRO A O 1
ATOM 1421 N N . PRO A 1 192 ? -10.222 18.814 23.296 1.00 81.44 192 PRO A N 1
ATOM 1422 C CA . PRO A 1 192 ? -10.321 18.767 24.749 1.00 81.44 192 PRO A CA 1
ATOM 1423 C C . PRO A 1 192 ? -11.656 18.173 25.211 1.00 81.44 192 PRO A C 1
ATOM 1425 O O . PRO A 1 192 ? -12.720 18.616 24.787 1.00 81.44 192 PRO A O 1
ATOM 1428 N N . GLY A 1 193 ? -11.598 17.158 26.072 1.00 80.75 193 GLY A N 1
ATOM 1429 C CA . GLY A 1 193 ? -12.776 16.520 26.666 1.00 80.75 193 GLY A CA 1
ATOM 1430 C C . GLY A 1 193 ? -13.448 15.445 25.805 1.00 80.75 193 GLY A C 1
ATOM 1431 O O . GLY A 1 193 ? -14.447 14.873 26.233 1.00 80.75 193 GLY A O 1
ATOM 1432 N N . SER A 1 194 ? -12.919 15.123 24.618 1.00 88.12 194 SER A N 1
ATOM 1433 C CA . SER A 1 194 ? -13.469 14.024 23.811 1.00 88.12 194 SER A CA 1
ATOM 1434 C C . SER A 1 194 ? -13.245 12.652 24.467 1.00 88.12 194 SER A C 1
ATOM 1436 O O . SER A 1 194 ? -12.230 12.413 25.125 1.00 88.12 194 SER A O 1
ATOM 1438 N N . TYR A 1 195 ? -14.174 11.712 24.253 1.00 87.88 195 TYR A N 1
ATOM 1439 C CA . TYR A 1 195 ? -14.085 10.359 24.823 1.00 87.88 195 TYR A CA 1
ATOM 1440 C C . TYR A 1 195 ? -12.785 9.641 24.427 1.00 87.88 195 TYR A C 1
ATOM 1442 O O . TYR A 1 195 ? -12.093 9.093 25.282 1.00 87.88 195 TYR A O 1
ATOM 1450 N N . THR A 1 196 ? -12.383 9.733 23.155 1.00 86.62 196 THR A N 1
ATOM 1451 C CA . THR A 1 196 ? -11.113 9.164 22.675 1.00 86.62 196 THR A CA 1
ATOM 1452 C C . THR A 1 196 ? -9.899 9.791 23.371 1.00 86.62 196 THR A C 1
ATOM 1454 O O . THR A 1 196 ? -8.950 9.081 23.689 1.00 86.62 196 THR A O 1
ATOM 1457 N N . GLN A 1 197 ? -9.927 11.092 23.685 1.00 90.25 197 GLN A N 1
ATOM 1458 C CA . GLN A 1 197 ? -8.852 11.728 24.452 1.00 90.25 197 GLN A CA 1
ATOM 1459 C C . GLN A 1 197 ? -8.769 11.178 25.877 1.00 90.25 197 GLN A C 1
ATOM 1461 O O . GLN A 1 197 ? -7.672 10.932 26.377 1.00 90.25 197 GLN A O 1
ATOM 1466 N N . ARG A 1 198 ? -9.920 10.954 26.524 1.00 91.94 198 ARG A N 1
ATOM 1467 C CA . ARG A 1 198 ? -9.970 10.338 27.854 1.00 91.94 198 ARG A CA 1
ATOM 1468 C C . ARG A 1 198 ? -9.339 8.948 27.832 1.00 91.94 198 ARG A C 1
ATOM 1470 O O . ARG A 1 198 ? -8.503 8.667 28.680 1.00 91.94 198 ARG A O 1
ATOM 1477 N N . LEU A 1 199 ? -9.663 8.130 26.828 1.00 93.31 199 LEU A N 1
ATOM 1478 C CA . LEU A 1 199 ? -9.055 6.805 26.643 1.00 93.31 199 LEU A CA 1
ATOM 1479 C C . LEU A 1 199 ? -7.535 6.872 26.426 1.00 93.31 199 LEU A C 1
ATOM 1481 O O . LEU A 1 199 ? -6.810 6.015 26.919 1.00 93.31 199 LEU A O 1
ATOM 1485 N N . PHE A 1 200 ? -7.031 7.890 25.720 1.00 92.50 200 PHE A N 1
ATOM 1486 C CA . PHE A 1 200 ? -5.586 8.070 25.540 1.00 92.50 200 PHE A CA 1
ATOM 1487 C C . PHE A 1 200 ? -4.848 8.496 26.815 1.00 92.50 200 PHE A C 1
ATOM 1489 O O . PHE A 1 200 ? -3.646 8.251 26.910 1.00 92.50 200 PHE A O 1
ATOM 1496 N N . ASN A 1 201 ? -5.534 9.149 27.756 1.00 90.88 201 ASN A N 1
ATOM 1497 C CA . ASN A 1 201 ? -4.930 9.705 28.969 1.00 90.88 201 ASN A CA 1
ATOM 1498 C C . ASN A 1 201 ? -5.125 8.812 30.203 1.00 90.88 201 ASN A C 1
ATOM 1500 O O . ASN A 1 201 ? -4.330 8.888 31.137 1.00 90.88 201 ASN A O 1
ATOM 1504 N N . ASP A 1 202 ? -6.161 7.975 30.214 1.00 94.25 202 ASP A N 1
ATOM 1505 C CA . ASP A 1 202 ? -6.471 7.058 31.306 1.00 94.25 202 ASP A CA 1
ATOM 1506 C C . ASP A 1 202 ? -6.272 5.609 30.854 1.00 94.25 202 ASP A C 1
ATOM 1508 O O . ASP A 1 202 ? -7.159 4.965 30.287 1.00 94.25 202 ASP A O 1
ATOM 1512 N N . SER A 1 203 ? -5.075 5.081 31.118 1.00 93.56 203 SER A N 1
ATOM 1513 C CA . SER A 1 203 ? -4.731 3.710 30.745 1.00 93.56 203 SER A CA 1
ATOM 1514 C C . SER A 1 203 ? -5.555 2.664 31.492 1.00 93.56 203 SER A C 1
ATOM 1516 O O . SER A 1 203 ? -5.776 1.590 30.941 1.00 93.56 203 SER A O 1
ATOM 1518 N N . LYS A 1 204 ? -6.003 2.956 32.723 1.00 95.69 204 LYS A N 1
ATOM 1519 C CA . LYS A 1 204 ? -6.805 2.016 33.520 1.00 95.69 204 LYS A CA 1
ATOM 1520 C C . LYS A 1 204 ? -8.210 1.903 32.953 1.00 95.69 204 LYS A C 1
ATOM 1522 O O . LYS A 1 204 ? -8.725 0.798 32.836 1.00 95.69 204 LYS A O 1
ATOM 1527 N N . LEU A 1 205 ? -8.801 3.031 32.558 1.00 96.12 205 LEU A N 1
ATOM 1528 C CA . LEU A 1 205 ? -10.078 3.034 31.854 1.00 96.12 205 LEU A CA 1
ATOM 1529 C C . LEU A 1 205 ? -9.989 2.238 30.549 1.00 96.12 205 LEU A C 1
ATOM 1531 O O . LEU A 1 205 ? -10.859 1.415 30.286 1.00 96.12 205 LEU A O 1
ATOM 1535 N N . LEU A 1 206 ? -8.951 2.475 29.741 1.00 96.56 206 LEU A N 1
ATOM 1536 C CA . LEU A 1 206 ? -8.777 1.760 28.477 1.00 96.56 206 LEU A CA 1
ATOM 1537 C C . LEU A 1 206 ? -8.595 0.252 28.692 1.00 96.56 206 LEU A C 1
ATOM 1539 O O . LEU A 1 206 ? -9.213 -0.536 27.987 1.00 96.56 206 LEU A O 1
ATOM 1543 N N . GLU A 1 207 ? -7.779 -0.151 29.669 1.00 97.12 207 GLU A N 1
ATOM 1544 C CA . GLU A 1 207 ? -7.606 -1.560 30.036 1.00 97.12 207 GLU A CA 1
ATOM 1545 C C . GLU A 1 207 ? -8.925 -2.188 30.499 1.00 97.12 207 GLU A C 1
ATOM 1547 O O . GLU A 1 207 ? -9.280 -3.261 30.021 1.00 97.12 207 GLU A O 1
ATOM 1552 N N . SER A 1 208 ? -9.685 -1.495 31.353 1.00 97.62 208 SER A N 1
ATOM 1553 C CA . SER A 1 208 ? -11.001 -1.955 31.806 1.00 97.62 208 SER A CA 1
ATOM 1554 C C . SER A 1 208 ? -11.963 -2.167 30.641 1.00 97.62 208 SER A C 1
ATOM 1556 O O . SER A 1 208 ? -12.585 -3.220 30.581 1.00 97.62 208 SER A O 1
ATOM 1558 N N . LYS A 1 209 ? -12.049 -1.212 29.702 1.00 98.25 209 LYS A N 1
ATOM 1559 C CA . LYS A 1 209 ? -12.899 -1.345 28.510 1.00 98.25 209 LYS A CA 1
ATOM 1560 C C . LYS A 1 209 ? -12.471 -2.532 27.649 1.00 98.25 209 LYS A C 1
ATOM 1562 O O . LYS A 1 209 ? -13.312 -3.331 27.287 1.00 98.25 209 LYS A O 1
ATOM 1567 N N . ILE A 1 210 ? -11.172 -2.712 27.384 1.00 98.19 210 ILE A N 1
ATOM 1568 C CA . ILE A 1 210 ? -10.684 -3.871 26.610 1.00 98.19 210 ILE A CA 1
ATOM 1569 C C . ILE A 1 210 ? -11.107 -5.197 27.256 1.00 98.19 210 ILE A C 1
ATOM 1571 O O . ILE A 1 210 ? -11.469 -6.130 26.546 1.00 98.19 210 ILE A O 1
ATOM 1575 N N . MET A 1 211 ? -11.017 -5.299 28.583 1.00 98.19 211 MET A N 1
ATOM 1576 C CA . MET A 1 211 ? -11.388 -6.520 29.299 1.00 98.19 211 MET A CA 1
ATOM 1577 C C . MET A 1 211 ? -12.903 -6.760 29.297 1.00 98.19 211 MET A C 1
ATOM 1579 O O . MET A 1 211 ? -13.309 -7.906 29.140 1.00 98.19 211 MET A O 1
ATOM 1583 N N . GLU A 1 212 ? -13.700 -5.698 29.433 1.00 97.94 212 GLU A N 1
ATOM 1584 C CA . GLU A 1 212 ? -15.167 -5.720 29.346 1.00 97.94 212 GLU A CA 1
ATOM 1585 C C . GLU A 1 212 ? -15.631 -6.218 27.969 1.00 97.94 212 GLU A C 1
ATOM 1587 O O . GLU A 1 212 ? -16.252 -7.274 27.901 1.00 97.94 212 GLU A O 1
ATOM 1592 N N . GLU A 1 213 ? -15.194 -5.582 26.872 1.00 98.31 213 GLU A N 1
ATOM 1593 C CA . GLU A 1 213 ? -15.608 -5.996 25.517 1.00 98.31 213 GLU A CA 1
ATOM 1594 C C . GLU A 1 213 ? -15.123 -7.417 25.170 1.00 98.31 213 GLU A C 1
ATOM 1596 O O . GLU A 1 213 ? -15.741 -8.152 24.402 1.00 98.31 213 GLU A O 1
ATOM 1601 N N . ALA A 1 214 ? -13.971 -7.833 25.715 1.00 98.38 214 ALA A N 1
ATOM 1602 C CA . ALA A 1 214 ? -13.474 -9.193 25.524 1.00 98.38 214 ALA A CA 1
ATOM 1603 C C . ALA A 1 214 ? -14.352 -10.233 26.234 1.00 98.38 214 ALA A C 1
ATOM 1605 O O . ALA A 1 214 ? -14.527 -11.337 25.713 1.00 98.38 214 ALA A O 1
ATOM 1606 N N . GLU A 1 215 ? -14.881 -9.902 27.413 1.00 98.06 215 GLU A N 1
ATOM 1607 C CA . GLU A 1 215 ? -15.848 -10.732 28.124 1.00 98.06 215 GLU A CA 1
ATOM 1608 C C . GLU A 1 215 ? -17.189 -10.767 27.381 1.00 98.06 215 GLU A C 1
ATOM 1610 O O . GLU A 1 215 ? -17.704 -11.858 27.130 1.00 98.06 215 GLU A O 1
ATOM 1615 N N . GLU A 1 216 ? -17.702 -9.613 26.950 1.00 98.25 216 GLU A N 1
ATOM 1616 C CA . GLU A 1 216 ? -18.955 -9.494 26.192 1.00 98.25 216 GLU A CA 1
ATOM 1617 C C . GLU A 1 216 ? -18.889 -10.281 24.877 1.00 98.25 216 GLU A C 1
ATOM 1619 O O . GLU A 1 216 ? -19.776 -11.092 24.597 1.00 98.25 216 GLU A O 1
ATOM 1624 N N . LEU A 1 217 ? -17.773 -10.197 24.142 1.00 98.56 217 LEU A N 1
ATOM 1625 C CA . LEU A 1 217 ? -17.542 -11.007 22.942 1.00 98.56 217 LEU A CA 1
ATOM 1626 C C . LEU A 1 217 ? -17.589 -12.515 23.222 1.00 98.56 217 LEU A C 1
ATOM 1628 O O . LEU A 1 217 ? -18.067 -13.285 22.388 1.00 98.56 217 LEU A O 1
ATOM 1632 N N . CYS A 1 218 ? -17.088 -12.963 24.376 1.00 98.19 218 CYS A N 1
ATOM 1633 C CA . CYS A 1 218 ? -17.146 -14.377 24.752 1.00 98.19 218 CYS A CA 1
ATOM 1634 C C . CYS A 1 218 ? -18.563 -14.825 25.138 1.00 98.19 218 CYS A C 1
ATOM 1636 O O . CYS A 1 218 ? -18.883 -16.007 25.003 1.00 98.19 218 CYS A O 1
ATOM 1638 N N . GLN A 1 219 ? -19.390 -13.911 25.649 1.00 97.94 219 GLN A N 1
ATOM 1639 C CA . GLN A 1 219 ? -20.754 -14.187 26.104 1.00 97.94 219 GLN A CA 1
ATOM 1640 C C . GLN A 1 219 ? -21.803 -14.028 24.995 1.00 97.94 219 GLN A C 1
ATOM 1642 O O . GLN A 1 219 ? -22.887 -14.608 25.102 1.00 97.94 219 GLN A O 1
ATOM 1647 N N . ALA A 1 220 ? -21.491 -13.279 23.935 1.00 97.75 220 ALA A N 1
ATOM 1648 C CA . ALA A 1 220 ? -22.373 -13.032 22.804 1.00 97.75 220 ALA A CA 1
ATOM 1649 C C . ALA A 1 220 ? -22.862 -14.338 22.151 1.00 97.75 220 ALA A C 1
ATOM 1651 O O . ALA A 1 220 ? -22.085 -15.241 21.836 1.00 97.75 220 ALA A O 1
ATOM 1652 N N . GLN A 1 221 ? -24.176 -14.433 21.929 1.00 97.50 221 GLN A N 1
ATOM 1653 C CA . GLN A 1 221 ? -24.815 -15.664 21.441 1.00 97.50 221 GLN A CA 1
ATOM 1654 C C . GLN A 1 221 ? -25.359 -15.551 20.019 1.00 97.50 221 GLN A C 1
ATOM 1656 O O . GLN A 1 221 ? -25.527 -16.570 19.345 1.00 97.50 221 GLN A O 1
ATOM 1661 N N . THR A 1 222 ? -25.646 -14.336 19.546 1.00 98.38 222 THR A N 1
ATOM 1662 C CA . THR A 1 222 ? -26.144 -14.126 18.185 1.00 98.38 222 THR A CA 1
ATOM 1663 C C . THR A 1 222 ? -25.026 -13.641 17.261 1.00 98.38 222 THR A C 1
ATOM 1665 O O . THR A 1 222 ? -24.111 -12.954 17.712 1.00 98.38 222 THR A O 1
ATOM 1668 N N . PRO A 1 223 ? -25.085 -13.940 15.949 1.00 98.25 223 PRO A N 1
ATOM 1669 C CA . PRO A 1 223 ? -24.091 -13.440 14.999 1.00 98.25 223 PRO A CA 1
ATOM 1670 C C . PRO A 1 223 ? -23.969 -11.912 14.978 1.00 98.25 223 PRO A C 1
ATOM 1672 O O . PRO A 1 223 ? -22.882 -11.396 14.731 1.00 98.25 223 PRO A O 1
ATOM 1675 N N . ASN A 1 224 ? -25.072 -11.195 15.221 1.00 97.75 224 ASN A N 1
ATOM 1676 C CA . ASN A 1 224 ? -25.050 -9.738 15.276 1.00 97.75 224 ASN A CA 1
ATOM 1677 C C . ASN A 1 224 ? -24.302 -9.250 16.520 1.00 97.75 224 ASN A C 1
ATOM 1679 O O . ASN A 1 224 ? -23.418 -8.415 16.381 1.00 97.75 224 ASN A O 1
ATOM 1683 N N . ASP A 1 225 ? -24.600 -9.811 17.692 1.00 97.75 225 ASP A N 1
ATOM 1684 C CA . ASP A 1 225 ? -23.933 -9.417 18.938 1.00 97.75 225 ASP A CA 1
ATOM 1685 C C . ASP A 1 225 ? -22.436 -9.738 18.860 1.00 97.75 225 ASP A C 1
ATOM 1687 O O . ASP A 1 225 ? -21.610 -8.874 19.109 1.00 97.75 225 ASP A O 1
ATOM 1691 N N . VAL A 1 226 ? -22.064 -10.922 18.356 1.00 98.38 226 VAL A N 1
ATOM 1692 C CA . VAL A 1 226 ? -20.650 -11.285 18.145 1.00 98.38 226 VAL A CA 1
ATOM 1693 C C . VAL A 1 226 ? -19.934 -10.270 17.248 1.00 98.38 226 VAL A C 1
ATOM 1695 O O . VAL A 1 226 ? -18.789 -9.914 17.515 1.00 98.38 226 VAL A O 1
ATOM 1698 N N . ALA A 1 227 ? -20.581 -9.800 16.176 1.00 97.94 227 ALA A N 1
ATOM 1699 C CA . ALA A 1 227 ? -19.992 -8.795 15.296 1.00 97.94 227 ALA A CA 1
ATOM 1700 C C . ALA A 1 227 ? -19.851 -7.424 15.981 1.00 97.94 227 ALA A C 1
ATOM 1702 O O . ALA A 1 227 ? -18.853 -6.742 15.747 1.00 97.94 227 ALA A O 1
ATOM 1703 N N . TRP A 1 228 ? -20.825 -7.037 16.808 1.00 97.69 228 TRP A N 1
ATOM 1704 C CA . TRP A 1 228 ? -20.806 -5.796 17.584 1.00 97.69 228 TRP A CA 1
ATOM 1705 C C . TRP A 1 228 ? -19.693 -5.807 18.634 1.00 97.69 228 TRP A C 1
ATOM 1707 O O . TRP A 1 228 ? -18.799 -4.966 18.559 1.00 97.69 228 TRP A O 1
ATOM 1717 N N . GLU A 1 229 ? -19.655 -6.816 19.505 1.00 98.38 229 GLU A N 1
ATOM 1718 C CA . GLU A 1 229 ? -18.642 -6.903 20.567 1.00 98.38 229 GLU A CA 1
ATOM 1719 C C . GLU A 1 229 ? -17.226 -7.065 19.995 1.00 98.38 229 GLU A C 1
ATOM 1721 O O . GLU A 1 229 ? -16.245 -6.512 20.498 1.00 98.38 229 GLU A O 1
ATOM 1726 N N . ALA A 1 230 ? -17.086 -7.779 18.871 1.00 98.31 230 ALA A N 1
ATOM 1727 C CA . ALA A 1 230 ? -15.805 -7.866 18.178 1.00 98.31 230 ALA A CA 1
ATOM 1728 C C . ALA A 1 230 ? -15.362 -6.502 17.634 1.00 98.31 230 ALA A C 1
ATOM 1730 O O . ALA A 1 230 ? -14.169 -6.190 17.669 1.00 98.31 230 ALA A O 1
ATOM 1731 N N . ALA A 1 231 ? -16.294 -5.695 17.117 1.00 97.56 231 ALA A N 1
ATOM 1732 C CA . ALA A 1 231 ? -15.988 -4.360 16.624 1.00 97.56 231 ALA A CA 1
ATOM 1733 C C . ALA A 1 231 ? -15.537 -3.432 17.762 1.00 97.56 231 ALA A C 1
ATOM 1735 O O . ALA A 1 231 ? -14.529 -2.737 17.591 1.00 97.56 231 ALA A O 1
ATOM 1736 N N . ASP A 1 232 ? -16.202 -3.469 18.918 1.00 97.62 232 ASP A N 1
ATOM 1737 C CA . ASP A 1 232 ? -15.832 -2.652 20.078 1.00 97.62 232 ASP A CA 1
ATOM 1738 C C . ASP A 1 232 ? -14.489 -3.088 20.678 1.00 97.62 232 ASP A C 1
ATOM 1740 O O . ASP A 1 232 ? -13.593 -2.256 20.883 1.00 97.62 232 ASP A O 1
ATOM 1744 N N . LEU A 1 233 ? -14.250 -4.396 20.810 1.00 98.44 233 LEU A N 1
ATOM 1745 C CA . LEU A 1 233 ? -12.945 -4.914 21.220 1.00 98.44 233 LEU A CA 1
ATOM 1746 C C . LEU A 1 233 ? -11.822 -4.467 20.267 1.00 98.44 233 LEU A C 1
ATOM 1748 O O . LEU A 1 233 ? -10.757 -4.023 20.715 1.00 98.44 233 LEU A O 1
ATOM 1752 N N . ILE A 1 234 ? -12.043 -4.553 18.949 1.00 97.94 234 ILE A N 1
ATOM 1753 C CA . ILE A 1 234 ? -11.078 -4.084 17.942 1.00 97.94 234 ILE A CA 1
ATOM 1754 C C . ILE A 1 234 ? -10.859 -2.573 18.069 1.00 97.94 234 ILE A C 1
ATOM 1756 O O . ILE A 1 234 ? -9.713 -2.122 18.003 1.00 97.94 234 ILE A O 1
ATOM 1760 N N . TYR A 1 235 ? -11.916 -1.787 18.287 1.00 97.50 235 TYR A N 1
ATOM 1761 C CA . TYR A 1 235 ? -11.809 -0.345 18.488 1.00 97.50 235 TYR A CA 1
ATOM 1762 C C . TYR A 1 235 ? -10.885 -0.015 19.666 1.00 97.50 235 TYR A C 1
ATOM 1764 O O . TYR A 1 235 ? -9.912 0.725 19.490 1.00 97.50 235 TYR A O 1
ATOM 1772 N N . PHE A 1 236 ? -11.113 -0.590 20.851 1.00 97.94 236 PHE A N 1
ATOM 1773 C CA . PHE A 1 236 ? -10.265 -0.301 22.013 1.00 97.94 236 PHE A CA 1
ATOM 1774 C C . PHE A 1 236 ? -8.842 -0.850 21.857 1.00 97.94 236 PHE A C 1
ATOM 1776 O O . PHE A 1 236 ? -7.883 -0.198 22.286 1.00 97.94 236 PHE A O 1
ATOM 1783 N N . ALA A 1 237 ? -8.668 -1.989 21.181 1.00 97.75 237 ALA A N 1
ATOM 1784 C CA . ALA A 1 237 ? -7.345 -2.494 20.827 1.00 97.75 237 ALA A CA 1
ATOM 1785 C C . ALA A 1 237 ? -6.580 -1.504 19.926 1.00 97.75 237 ALA A C 1
ATOM 1787 O O . ALA A 1 237 ? -5.411 -1.209 20.191 1.00 97.75 237 ALA A O 1
ATOM 1788 N N . LEU A 1 238 ? -7.235 -0.917 18.919 1.00 97.19 238 LEU A N 1
ATOM 1789 C CA . LEU A 1 238 ? -6.628 0.104 18.059 1.00 97.19 238 LEU A CA 1
ATOM 1790 C C . LEU A 1 238 ? -6.348 1.410 18.806 1.00 97.19 238 LEU A C 1
ATOM 1792 O O . LEU A 1 238 ? -5.295 2.013 18.600 1.00 97.19 238 LEU A O 1
ATOM 1796 N N . VAL A 1 239 ? -7.222 1.828 19.728 1.00 96.56 239 VAL A N 1
ATOM 1797 C CA . VAL A 1 239 ? -6.951 2.974 20.616 1.00 96.56 239 VAL A CA 1
ATOM 1798 C C . VAL A 1 239 ? -5.684 2.718 21.434 1.00 96.56 239 VAL A C 1
ATOM 1800 O O . VAL A 1 239 ? -4.834 3.606 21.555 1.00 96.56 239 VAL A O 1
ATOM 1803 N N . ARG A 1 240 ? -5.498 1.495 21.949 1.00 96.75 240 ARG A N 1
ATOM 1804 C CA . ARG A 1 240 ? -4.274 1.110 22.662 1.00 96.75 240 ARG A CA 1
ATOM 1805 C C . ARG A 1 240 ? -3.049 1.159 21.752 1.00 96.75 240 ARG A C 1
ATOM 1807 O O . ARG A 1 240 ? -2.037 1.730 22.165 1.00 96.75 240 ARG A O 1
ATOM 1814 N N . CYS A 1 241 ? -3.134 0.629 20.535 1.00 96.50 241 CYS A N 1
ATOM 1815 C CA . CYS A 1 241 ? -2.057 0.714 19.546 1.00 96.50 241 CYS A CA 1
ATOM 1816 C C . CYS A 1 241 ? -1.664 2.171 19.268 1.00 96.50 241 CYS A C 1
ATOM 1818 O O . CYS A 1 241 ? -0.511 2.547 19.493 1.00 96.50 241 CYS A O 1
ATOM 1820 N N . ALA A 1 242 ? -2.632 3.019 18.915 1.00 94.88 242 ALA A N 1
ATOM 1821 C CA . ALA A 1 242 ? -2.408 4.437 18.653 1.00 94.88 242 ALA A CA 1
ATOM 1822 C C . ALA A 1 242 ? -1.826 5.175 19.873 1.00 94.88 242 ALA A C 1
ATOM 1824 O O . ALA A 1 242 ? -0.934 6.011 19.727 1.00 94.88 242 ALA A O 1
ATOM 1825 N N . SER A 1 243 ? -2.253 4.832 21.098 1.00 93.81 243 SER A N 1
ATOM 1826 C CA . SER A 1 243 ? -1.699 5.418 22.331 1.00 93.81 243 SER A CA 1
ATOM 1827 C C . SER A 1 243 ? -0.193 5.166 22.497 1.00 93.81 243 SER A C 1
ATOM 1829 O O . SER A 1 243 ? 0.498 5.992 23.091 1.00 93.81 243 SER A O 1
ATOM 1831 N N . MET A 1 244 ? 0.300 4.059 21.931 1.00 94.25 244 MET A N 1
ATOM 1832 C CA . MET A 1 244 ? 1.688 3.594 21.988 1.00 94.25 244 MET A CA 1
ATOM 1833 C C . MET A 1 244 ? 2.473 3.879 20.696 1.00 94.25 244 MET A C 1
ATOM 1835 O O . MET A 1 244 ? 3.614 3.439 20.577 1.00 94.25 244 MET A O 1
ATOM 1839 N N . GLY A 1 245 ? 1.882 4.586 19.726 1.00 93.06 245 GLY A N 1
ATOM 1840 C CA . GLY A 1 245 ? 2.507 4.854 18.427 1.00 93.06 245 GLY A CA 1
ATOM 1841 C C . GLY A 1 245 ? 2.618 3.629 17.514 1.00 93.06 245 GLY A C 1
ATOM 1842 O O . GLY A 1 245 ? 3.448 3.621 16.613 1.00 93.06 245 GLY A O 1
ATOM 1843 N N . VAL A 1 246 ? 1.806 2.597 17.752 1.00 95.31 246 VAL A N 1
ATOM 1844 C CA . VAL A 1 246 ? 1.712 1.402 16.905 1.00 95.31 246 VAL A CA 1
ATOM 1845 C C . VAL A 1 246 ? 0.617 1.629 15.864 1.00 95.31 246 VAL A C 1
ATOM 1847 O O . VAL A 1 246 ? -0.493 2.039 16.216 1.00 95.31 246 VAL A O 1
ATOM 1850 N N . SER A 1 247 ? 0.928 1.368 14.596 1.00 92.00 247 SER A N 1
ATOM 1851 C CA . SER A 1 247 ? 0.003 1.501 13.465 1.00 92.00 247 SER A CA 1
ATOM 1852 C C . SER A 1 247 ? -0.704 0.186 13.132 1.00 92.00 247 SER A C 1
ATOM 1854 O O . SER A 1 247 ? -0.240 -0.895 13.514 1.00 92.00 247 SER A O 1
ATOM 1856 N N . LEU A 1 248 ? -1.794 0.249 12.359 1.00 92.62 248 LEU A N 1
ATOM 1857 C CA . LEU A 1 248 ? -2.423 -0.959 11.817 1.00 92.62 248 LEU A CA 1
ATOM 1858 C C . LEU A 1 248 ? -1.442 -1.783 10.962 1.00 92.62 248 LEU A C 1
ATOM 1860 O O . LEU A 1 248 ? -1.443 -3.007 11.057 1.00 92.62 248 LEU A O 1
ATOM 1864 N N . THR A 1 249 ? -0.543 -1.132 10.216 1.00 90.06 249 THR A N 1
ATOM 1865 C CA . THR A 1 249 ? 0.518 -1.800 9.439 1.00 90.06 249 THR A CA 1
ATOM 1866 C C . THR A 1 249 ? 1.406 -2.682 10.313 1.00 90.06 249 THR A C 1
ATOM 1868 O O . THR A 1 249 ? 1.757 -3.800 9.930 1.00 90.06 249 THR A O 1
ATOM 1871 N N . ASP A 1 250 ? 1.767 -2.206 11.508 1.00 92.38 250 ASP A N 1
ATOM 1872 C CA . ASP A 1 250 ? 2.588 -2.975 12.447 1.00 92.38 250 ASP A CA 1
ATOM 1873 C C . ASP A 1 250 ? 1.832 -4.216 12.936 1.00 92.38 250 ASP A C 1
ATOM 1875 O O . ASP A 1 250 ? 2.390 -5.318 12.997 1.00 92.38 250 ASP A O 1
ATOM 1879 N N . VAL A 1 251 ? 0.539 -4.054 13.244 1.00 94.19 251 VAL A N 1
ATOM 1880 C CA . VAL A 1 251 ? -0.346 -5.153 13.655 1.00 94.19 251 VAL A CA 1
ATOM 1881 C C . VAL A 1 251 ? -0.463 -6.194 12.540 1.00 94.19 251 VAL A C 1
ATOM 1883 O O . VAL A 1 251 ? -0.241 -7.382 12.791 1.00 94.19 251 VAL A O 1
ATOM 1886 N N . GLU A 1 252 ? -0.730 -5.770 11.304 1.00 91.25 252 GLU A N 1
ATOM 1887 C CA . GLU A 1 252 ? -0.807 -6.650 10.133 1.00 91.25 252 GLU A CA 1
ATOM 1888 C C . GLU A 1 252 ? 0.507 -7.399 9.897 1.00 91.25 252 GLU A C 1
ATOM 1890 O O . GLU A 1 252 ? 0.497 -8.615 9.710 1.00 91.25 252 GLU A O 1
ATOM 1895 N N . ALA A 1 253 ? 1.658 -6.731 10.019 1.00 88.94 253 ALA A N 1
ATOM 1896 C CA . ALA A 1 253 ? 2.957 -7.388 9.894 1.00 88.94 253 ALA A CA 1
ATOM 1897 C C . ALA A 1 253 ? 3.148 -8.510 10.937 1.00 88.94 253 ALA A C 1
ATOM 1899 O O . ALA A 1 253 ? 3.747 -9.555 10.645 1.00 88.94 253 ALA A O 1
ATOM 1900 N N . HIS A 1 254 ? 2.635 -8.333 12.159 1.00 91.94 254 HIS A N 1
ATOM 1901 C CA . HIS A 1 254 ? 2.626 -9.383 13.181 1.00 91.94 254 HIS A CA 1
ATOM 1902 C C . HIS A 1 254 ? 1.636 -10.514 12.868 1.00 91.94 254 HIS A C 1
ATOM 1904 O O . HIS A 1 254 ? 1.977 -11.686 13.084 1.00 91.94 254 HIS A O 1
ATOM 1910 N N . LEU A 1 255 ? 0.449 -10.195 12.346 1.00 90.81 255 LEU A N 1
ATOM 1911 C CA . LEU A 1 255 ? -0.552 -11.179 11.927 1.00 90.81 255 LEU A CA 1
ATOM 1912 C C . LEU A 1 255 ? -0.055 -12.022 10.748 1.00 90.81 255 LEU A C 1
ATOM 1914 O O . LEU A 1 255 ? -0.109 -13.248 10.825 1.00 90.81 255 LEU A O 1
ATOM 1918 N N . ASP A 1 256 ? 0.554 -11.408 9.737 1.00 85.12 256 ASP A N 1
ATOM 1919 C CA . ASP A 1 256 ? 1.142 -12.094 8.582 1.00 85.12 256 ASP A CA 1
ATOM 1920 C C . ASP A 1 256 ? 2.229 -13.088 9.009 1.00 85.12 256 ASP A C 1
ATOM 1922 O O . ASP A 1 256 ? 2.281 -14.235 8.550 1.00 85.12 256 ASP A O 1
ATOM 1926 N N . ARG A 1 257 ? 3.097 -12.686 9.947 1.00 86.31 257 ARG A N 1
ATOM 1927 C CA . ARG A 1 257 ? 4.103 -13.586 10.536 1.00 86.31 257 ARG A CA 1
ATOM 1928 C C . ARG A 1 257 ? 3.453 -14.740 11.299 1.00 86.31 257 ARG A C 1
ATOM 1930 O O . ARG A 1 257 ? 3.996 -15.847 11.298 1.00 86.31 257 ARG A O 1
ATOM 1937 N N . ARG A 1 258 ? 2.326 -14.495 11.976 1.00 82.75 258 ARG A N 1
ATOM 1938 C CA . ARG A 1 258 ? 1.591 -15.522 12.724 1.00 82.75 258 ARG A CA 1
ATOM 1939 C C . ARG A 1 258 ? 0.879 -16.491 11.788 1.00 82.75 258 ARG A C 1
ATOM 1941 O O . ARG A 1 258 ? 1.012 -17.687 12.017 1.00 82.75 258 ARG A O 1
ATOM 1948 N N . ALA A 1 259 ? 0.217 -16.022 10.736 1.00 77.75 259 ALA A N 1
ATOM 1949 C CA . ALA A 1 259 ? -0.457 -16.868 9.754 1.00 77.75 259 ALA A CA 1
ATOM 1950 C C . ALA A 1 259 ? 0.516 -17.887 9.134 1.00 77.75 259 ALA A C 1
ATOM 1952 O O . ALA A 1 259 ? 0.243 -19.087 9.123 1.00 77.75 259 ALA A O 1
ATOM 1953 N N . ARG A 1 260 ? 1.730 -17.443 8.770 1.00 73.19 260 ARG A N 1
ATOM 1954 C CA . ARG A 1 260 ? 2.804 -18.336 8.289 1.00 73.19 260 ARG A CA 1
ATOM 1955 C C . ARG A 1 260 ? 3.234 -19.390 9.320 1.00 73.19 260 ARG A C 1
ATOM 1957 O O . ARG A 1 260 ? 3.648 -20.482 8.944 1.00 73.19 260 ARG A O 1
ATOM 1964 N N . LYS A 1 261 ? 3.161 -19.076 10.621 1.00 62.38 261 LYS A N 1
ATOM 1965 C CA . LYS A 1 261 ? 3.518 -19.990 11.725 1.00 62.38 261 LYS A CA 1
ATOM 1966 C C . LYS A 1 261 ? 2.361 -20.881 12.183 1.00 62.38 261 LYS A C 1
ATOM 1968 O O . LYS A 1 261 ? 2.626 -21.968 12.681 1.00 62.38 261 LYS A O 1
ATOM 1973 N N . MET A 1 262 ? 1.109 -20.442 12.052 1.00 52.84 262 MET A N 1
ATOM 1974 C CA . MET A 1 262 ? -0.084 -21.196 12.461 1.00 52.84 262 MET A CA 1
ATOM 1975 C C . MET A 1 262 ? -0.257 -22.477 11.656 1.00 52.84 262 MET A C 1
ATOM 1977 O O . MET A 1 262 ? -0.616 -23.491 12.235 1.00 52.84 262 MET A O 1
ATOM 1981 N N . SER A 1 263 ? 0.147 -22.476 10.383 1.00 54.41 263 SER A N 1
ATOM 1982 C CA . SER A 1 263 ? 0.304 -23.709 9.599 1.00 54.41 263 SER A CA 1
ATOM 1983 C C . SER A 1 263 ? 1.194 -24.768 10.284 1.00 54.41 263 SER A C 1
ATOM 1985 O O . SER A 1 263 ? 1.162 -25.923 9.875 1.00 54.41 263 SER A O 1
ATOM 1987 N N . ARG A 1 264 ? 1.993 -24.402 11.300 1.00 52.06 264 ARG A N 1
ATOM 1988 C CA . ARG A 1 264 ? 3.000 -25.259 11.946 1.00 52.06 264 ARG A CA 1
ATOM 1989 C C . ARG A 1 264 ? 2.763 -25.502 13.446 1.00 52.06 264 ARG A C 1
ATOM 1991 O O . ARG A 1 264 ? 3.601 -26.152 14.061 1.00 52.06 264 ARG A O 1
ATOM 1998 N N . ARG A 1 265 ? 1.700 -24.970 14.075 1.00 48.22 265 ARG A N 1
ATOM 1999 C CA . ARG A 1 265 ? 1.445 -25.148 15.524 1.00 48.22 265 ARG A CA 1
ATOM 2000 C C . ARG A 1 265 ? 0.154 -25.934 15.794 1.00 48.22 265 ARG A C 1
ATOM 2002 O O . ARG A 1 265 ? -0.878 -25.543 15.260 1.00 48.22 265 ARG A O 1
ATOM 2009 N N . PRO A 1 266 ? 0.159 -26.926 16.705 1.00 53.22 266 PRO A N 1
ATOM 2010 C CA . PRO A 1 266 ? -1.067 -27.387 17.348 1.00 53.22 266 PRO A CA 1
ATOM 2011 C C . PRO A 1 266 ? -1.598 -26.256 18.247 1.00 53.22 266 PRO A C 1
ATOM 2013 O O . PRO A 1 266 ? -0.861 -25.693 19.060 1.00 53.22 266 PRO A O 1
ATOM 2016 N N . GLY A 1 267 ? -2.845 -25.841 18.028 1.00 53.38 267 GLY A N 1
ATOM 2017 C CA . GLY A 1 267 ? -3.457 -24.631 18.589 1.00 53.38 267 GLY A CA 1
ATOM 2018 C C . GLY A 1 267 ? -3.810 -24.691 20.080 1.00 53.38 267 GLY A C 1
ATOM 2019 O O . GLY A 1 267 ? -4.948 -24.415 20.438 1.00 53.38 267 GLY A O 1
ATOM 2020 N N . ASN A 1 268 ? -2.863 -25.017 20.960 1.00 62.16 268 ASN A N 1
ATOM 2021 C CA . ASN A 1 268 ? -3.128 -25.105 22.399 1.00 62.16 268 ASN A CA 1
ATOM 2022 C C . ASN A 1 268 ? -3.133 -23.711 23.055 1.00 62.16 268 ASN A C 1
ATOM 2024 O O . ASN A 1 268 ? -2.169 -22.945 22.935 1.00 62.16 268 ASN A O 1
ATOM 2028 N N . ALA A 1 269 ? -4.220 -23.382 23.760 1.00 52.72 269 ALA A N 1
ATOM 2029 C CA . ALA A 1 269 ? -4.338 -22.161 24.555 1.00 52.72 269 ALA A CA 1
ATOM 2030 C C . ALA A 1 269 ? -3.356 -22.162 25.746 1.00 52.72 269 ALA A C 1
ATOM 2032 O O . ALA A 1 269 ? -2.911 -23.210 26.212 1.00 52.72 269 ALA A O 1
ATOM 2033 N N . LYS A 1 270 ? -2.985 -20.972 26.238 1.00 48.50 270 LYS A N 1
ATOM 2034 C CA . LYS A 1 270 ? -2.061 -20.841 27.379 1.00 48.50 270 LYS A CA 1
ATOM 2035 C C . LYS A 1 270 ? -2.759 -21.201 28.707 1.00 48.50 270 LYS A C 1
ATOM 2037 O O . LYS A 1 270 ? -3.913 -20.811 28.875 1.00 48.50 270 LYS A O 1
ATOM 2042 N N . PRO A 1 271 ? -2.038 -21.772 29.698 1.00 48.34 271 PRO A N 1
ATOM 2043 C CA . PRO A 1 271 ? -2.618 -22.298 30.944 1.00 48.34 271 PRO A CA 1
ATOM 2044 C C . PRO A 1 271 ? -3.422 -21.295 31.780 1.00 48.34 271 PRO A C 1
ATOM 2046 O O . PRO A 1 271 ? -4.299 -21.680 32.541 1.00 48.34 271 PRO A O 1
ATOM 2049 N N . LYS A 1 272 ? -3.136 -19.993 31.635 1.00 47.66 272 LYS A N 1
ATOM 2050 C CA . LYS A 1 272 ? -3.789 -18.923 32.406 1.00 47.66 272 LYS A CA 1
ATOM 2051 C C . LYS A 1 272 ? -5.297 -18.787 32.112 1.00 47.66 272 LYS A C 1
ATOM 2053 O O . LYS A 1 272 ? -5.987 -18.141 32.886 1.00 47.66 272 LYS A O 1
ATOM 20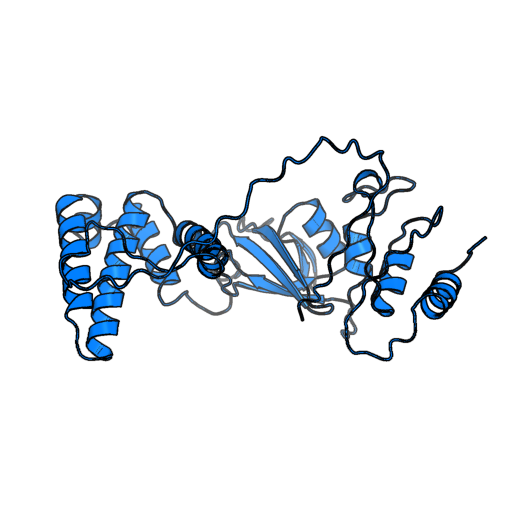58 N N . TRP A 1 273 ? -5.786 -19.394 31.028 1.00 50.81 273 TRP A N 1
ATOM 2059 C CA . TRP A 1 273 ? -7.189 -19.334 30.591 1.00 50.81 273 TRP A CA 1
ATOM 2060 C C . TRP A 1 273 ? -7.858 -20.713 30.512 1.00 50.81 273 TRP A C 1
ATOM 2062 O O . TRP A 1 273 ? -8.987 -20.826 30.050 1.00 50.81 273 TRP A O 1
ATOM 2072 N N . THR A 1 274 ? -7.168 -21.771 30.943 1.00 41.00 274 THR A N 1
ATOM 2073 C CA . THR A 1 274 ? -7.703 -23.136 30.971 1.00 41.00 274 THR A CA 1
ATOM 2074 C C . THR A 1 274 ? -7.891 -23.575 32.416 1.00 41.00 274 THR A C 1
ATOM 2076 O O . THR A 1 274 ? -6.948 -23.989 33.084 1.00 41.00 274 THR A O 1
ATOM 2079 N N . THR A 1 275 ? -9.115 -23.487 32.906 1.00 40.81 275 THR A N 1
ATOM 2080 C CA . THR A 1 275 ? -9.618 -24.212 34.083 1.00 40.81 275 THR A CA 1
ATOM 2081 C C . THR A 1 275 ? -11.087 -24.486 33.758 1.00 40.81 275 THR A C 1
ATOM 2083 O O . THR A 1 275 ? -11.780 -23.571 33.341 1.00 40.81 275 THR A O 1
ATOM 2086 N N . THR A 1 276 ? -11.658 -25.685 33.797 1.00 39.72 276 THR A N 1
ATOM 2087 C CA . THR A 1 276 ? -11.227 -27.021 34.209 1.00 39.72 276 THR A CA 1
ATOM 2088 C C . THR A 1 276 ? -12.074 -27.980 33.372 1.00 39.72 276 THR A C 1
ATOM 2090 O O . THR A 1 276 ? -13.301 -27.906 33.412 1.00 39.72 276 THR A O 1
ATOM 2093 N N . THR A 1 277 ? -11.472 -28.881 32.604 1.00 32.00 277 THR A N 1
ATOM 2094 C CA . THR A 1 277 ? -12.192 -30.080 32.156 1.00 32.00 277 THR A CA 1
ATOM 2095 C C . THR A 1 277 ? -11.205 -31.230 32.150 1.00 32.00 277 THR A C 1
ATOM 2097 O O . THR A 1 277 ? -10.335 -31.339 31.288 1.00 32.00 277 THR A O 1
ATOM 2100 N N . GLU A 1 278 ? -11.300 -32.036 33.199 1.00 37.69 278 GLU A N 1
ATOM 2101 C CA . GLU A 1 278 ? -10.612 -33.309 33.328 1.00 37.69 278 GLU A CA 1
ATOM 2102 C C . GLU A 1 278 ? -11.105 -34.266 32.239 1.00 37.69 278 GLU A C 1
ATOM 2104 O O . GLU A 1 278 ? -12.298 -34.546 32.133 1.00 37.69 278 GLU A O 1
ATOM 2109 N N . ASN A 1 279 ? -10.176 -34.741 31.409 1.00 30.78 279 ASN A N 1
ATOM 2110 C CA . ASN A 1 279 ? -9.931 -36.163 31.142 1.00 30.78 279 ASN A CA 1
ATOM 2111 C C . ASN A 1 279 ? -8.862 -36.276 30.050 1.00 30.78 279 ASN A C 1
ATOM 2113 O O . ASN A 1 279 ? -9.150 -36.334 28.855 1.00 30.78 279 ASN A O 1
ATOM 2117 N N . ALA A 1 280 ? -7.600 -36.288 30.480 1.00 32.81 280 ALA A N 1
ATOM 2118 C CA . ALA A 1 280 ? -6.474 -36.595 29.616 1.00 32.81 280 ALA A CA 1
ATOM 2119 C C . ALA A 1 280 ? -6.459 -38.103 29.318 1.00 32.81 280 ALA A C 1
ATOM 2121 O O . ALA A 1 280 ? -6.284 -38.922 30.218 1.00 32.81 280 ALA A O 1
ATOM 2122 N N . LYS A 1 281 ? -6.624 -38.466 28.044 1.00 31.94 281 LYS A N 1
ATOM 2123 C CA . LYS A 1 281 ? -6.164 -39.751 27.511 1.00 31.94 281 LYS A CA 1
ATOM 2124 C C . LYS A 1 281 ? -4.872 -39.484 26.749 1.00 31.94 281 LYS A C 1
ATOM 2126 O O . LYS A 1 281 ? -4.892 -38.823 25.713 1.00 31.94 281 LYS A O 1
ATOM 2131 N N . GLU A 1 282 ? -3.764 -39.953 27.308 1.00 31.80 282 GLU A N 1
ATOM 2132 C CA . GLU A 1 282 ? -2.450 -39.950 26.669 1.00 31.80 282 GLU A CA 1
ATOM 2133 C C . GLU A 1 282 ? -2.460 -40.795 25.386 1.00 31.80 282 GLU A C 1
ATOM 2135 O O . GLU A 1 282 ? -3.055 -41.873 25.333 1.00 31.80 282 GLU A O 1
ATOM 2140 N N . LEU A 1 283 ? -1.757 -40.306 24.364 1.00 31.25 283 LEU A N 1
ATOM 2141 C CA . LEU A 1 283 ? -1.315 -41.076 23.202 1.00 31.25 283 LEU A CA 1
ATOM 2142 C C . LEU A 1 283 ? 0.221 -41.008 23.139 1.00 31.25 283 LEU A C 1
ATOM 2144 O O . LEU A 1 283 ? 0.792 -39.997 23.558 1.00 31.25 283 LEU A O 1
ATOM 2148 N N . PRO A 1 284 ? 0.897 -42.068 22.660 1.00 31.20 284 PRO A N 1
ATOM 2149 C CA . PRO A 1 284 ? 2.310 -42.301 22.938 1.00 31.20 284 PRO A CA 1
ATOM 2150 C C . PRO A 1 284 ? 3.218 -41.360 22.152 1.00 31.20 284 PRO A C 1
ATOM 2152 O O . PRO A 1 284 ? 2.996 -41.105 20.968 1.00 31.20 284 PRO A O 1
ATOM 2155 N N . GLY A 1 285 ? 4.274 -40.895 22.817 1.00 32.09 285 GLY A N 1
ATOM 2156 C CA . GLY A 1 285 ? 5.366 -40.173 22.185 1.00 32.09 285 GLY A CA 1
ATOM 2157 C C . GLY A 1 285 ? 6.188 -41.081 21.275 1.00 32.09 285 GLY A C 1
ATOM 2158 O O . GLY A 1 285 ? 6.543 -42.199 21.646 1.00 32.09 285 GLY A O 1
ATOM 2159 N N . THR A 1 286 ? 6.530 -40.565 20.102 1.00 28.14 286 THR A N 1
ATOM 2160 C CA . THR A 1 286 ? 7.648 -41.061 19.304 1.00 28.14 286 THR A CA 1
ATOM 2161 C C . THR A 1 286 ? 8.771 -40.039 19.396 1.00 28.14 286 THR A C 1
ATOM 2163 O O . THR A 1 286 ? 8.636 -38.902 18.940 1.00 28.14 286 THR A O 1
ATOM 2166 N N . ASN A 1 287 ? 9.851 -40.462 20.052 1.00 31.05 287 ASN A N 1
ATOM 2167 C CA . ASN A 1 287 ? 11.183 -39.904 19.879 1.00 31.05 287 ASN A CA 1
ATOM 2168 C C . ASN A 1 287 ? 11.540 -39.954 18.395 1.00 31.05 287 ASN A C 1
ATOM 2170 O O . ASN A 1 287 ? 11.298 -40.984 17.779 1.00 31.05 287 ASN A O 1
ATOM 2174 N N . ASP A 1 288 ? 12.159 -38.898 17.876 1.00 30.34 288 ASP A N 1
ATOM 2175 C CA . ASP A 1 288 ? 13.165 -39.050 16.833 1.00 30.34 288 ASP A CA 1
ATOM 2176 C C . ASP A 1 288 ? 14.247 -37.988 17.020 1.00 30.34 288 ASP A C 1
ATOM 2178 O O . ASP A 1 288 ? 14.001 -36.840 17.403 1.00 30.34 288 ASP A O 1
ATOM 2182 N N . GLU A 1 289 ? 15.464 -38.481 16.866 1.00 29.36 289 GLU A N 1
ATOM 2183 C CA . GLU A 1 289 ? 16.720 -37.964 17.366 1.00 29.36 289 GLU A CA 1
ATOM 2184 C C . GLU A 1 289 ? 17.234 -36.776 16.544 1.00 29.36 289 GLU A C 1
ATOM 2186 O O . GLU A 1 289 ? 16.962 -36.616 15.355 1.00 29.36 289 GLU A O 1
ATOM 2191 N N . ALA A 1 290 ? 18.002 -35.917 17.212 1.00 29.83 290 ALA A N 1
ATOM 2192 C CA . ALA A 1 290 ? 18.740 -34.840 16.582 1.00 29.83 290 ALA A CA 1
ATOM 2193 C C . ALA A 1 290 ? 19.968 -35.414 15.860 1.00 29.83 290 ALA A C 1
ATOM 2195 O O . ALA A 1 290 ? 20.948 -35.779 16.508 1.00 29.83 290 ALA A O 1
ATOM 2196 N N . GLU A 1 291 ? 19.938 -35.453 14.528 1.00 30.20 291 GLU A N 1
ATOM 2197 C CA . GLU A 1 291 ? 21.147 -35.664 13.731 1.00 30.20 291 GLU A CA 1
ATOM 2198 C C . GLU A 1 291 ? 21.932 -34.358 13.569 1.00 30.20 291 GLU A C 1
ATOM 2200 O O . GLU A 1 291 ? 21.411 -33.299 13.207 1.00 30.20 291 GLU A O 1
ATOM 2205 N N . SER A 1 292 ? 23.221 -34.463 13.876 1.00 28.30 292 SER A N 1
ATOM 2206 C CA . SER A 1 292 ? 24.239 -33.434 13.769 1.00 28.30 292 SER A CA 1
ATOM 2207 C C . SER A 1 292 ? 24.547 -33.109 12.306 1.00 28.30 292 SER A C 1
ATOM 2209 O O . SER A 1 292 ? 25.001 -33.950 11.534 1.00 28.30 292 SER A O 1
ATOM 2211 N N . THR A 1 293 ? 24.374 -31.848 11.919 1.00 28.83 293 THR A N 1
ATOM 2212 C CA . THR A 1 293 ? 24.876 -31.351 10.636 1.00 28.83 293 THR A CA 1
ATOM 2213 C C . THR A 1 293 ? 26.356 -31.015 10.770 1.00 28.83 293 THR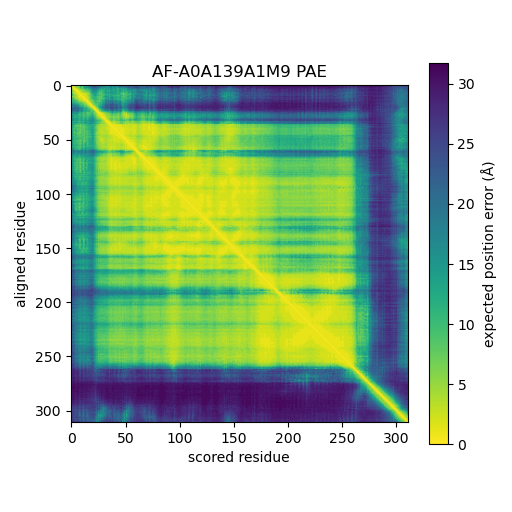 A C 1
ATOM 2215 O O . THR A 1 293 ? 26.719 -30.023 11.400 1.00 28.83 293 THR A O 1
ATOM 2218 N N . SER A 1 294 ? 27.205 -31.854 10.183 1.00 29.91 294 SER A N 1
ATOM 2219 C CA . SER A 1 294 ? 28.605 -31.548 9.894 1.00 29.91 294 SER A CA 1
ATOM 2220 C C . SER A 1 294 ? 28.717 -30.371 8.921 1.00 29.91 294 SER A C 1
ATOM 2222 O O . SER A 1 294 ? 27.964 -30.304 7.947 1.00 29.91 294 SER A O 1
ATOM 2224 N N . ASP A 1 295 ? 29.686 -29.490 9.161 1.00 29.05 295 ASP A N 1
ATOM 2225 C CA . ASP A 1 295 ? 30.028 -28.350 8.311 1.00 29.05 295 ASP A CA 1
ATOM 2226 C C . ASP A 1 295 ? 30.323 -28.778 6.863 1.00 29.05 295 ASP A C 1
ATOM 2228 O O . ASP A 1 295 ? 31.341 -29.409 6.570 1.00 29.05 295 ASP A O 1
ATOM 2232 N N . ILE A 1 296 ? 29.435 -28.406 5.937 1.00 29.69 296 ILE A N 1
ATOM 2233 C CA . ILE A 1 296 ? 29.676 -28.509 4.496 1.00 29.69 296 ILE A CA 1
ATOM 2234 C C . ILE A 1 296 ? 30.270 -27.180 4.031 1.00 29.69 296 ILE A C 1
ATOM 2236 O O . ILE A 1 296 ? 29.578 -26.168 3.925 1.00 29.69 296 ILE A O 1
ATOM 2240 N N . VAL A 1 297 ? 31.563 -27.195 3.716 1.00 30.89 297 VAL A N 1
ATOM 2241 C CA . VAL A 1 297 ? 32.223 -26.124 2.964 1.00 30.89 297 VAL A CA 1
ATOM 2242 C C . VAL A 1 297 ? 31.810 -26.262 1.495 1.00 30.89 297 VAL A C 1
ATOM 2244 O O . VAL A 1 297 ? 32.225 -27.200 0.817 1.00 30.89 297 VAL A O 1
ATOM 2247 N N . VAL A 1 298 ? 30.974 -25.344 1.001 1.00 32.09 298 VAL A N 1
ATOM 2248 C CA . VAL A 1 298 ? 30.552 -25.290 -0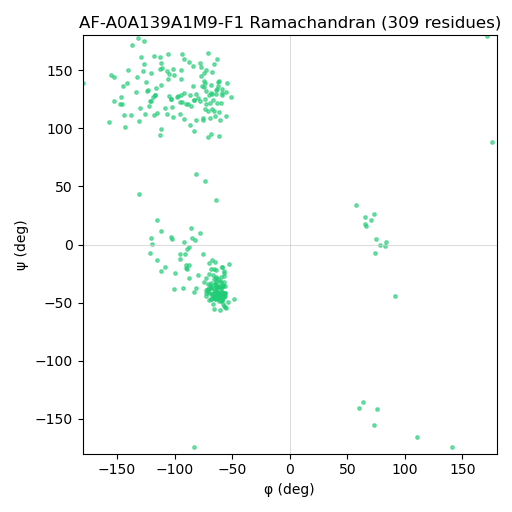.410 1.00 32.09 298 VAL A CA 1
ATOM 2249 C C . VAL A 1 298 ? 31.479 -24.332 -1.174 1.00 32.09 298 VAL A C 1
ATOM 2251 O O . VAL A 1 298 ? 31.575 -23.165 -0.787 1.00 32.09 298 VAL A O 1
ATOM 2254 N N . PRO A 1 299 ? 32.172 -24.767 -2.244 1.00 29.08 299 PRO A N 1
ATOM 2255 C CA . PRO A 1 299 ? 32.937 -23.865 -3.098 1.00 29.08 299 PRO A CA 1
ATOM 2256 C C . PRO A 1 299 ? 31.991 -23.019 -3.964 1.00 29.08 299 PRO A C 1
ATOM 2258 O O . PRO A 1 299 ? 30.894 -23.450 -4.313 1.00 29.08 299 PRO A O 1
ATOM 2261 N N . ALA A 1 300 ? 32.421 -21.806 -4.309 1.00 37.53 300 ALA A N 1
ATOM 2262 C CA . ALA A 1 300 ? 31.645 -20.827 -5.064 1.00 37.53 300 ALA A CA 1
ATOM 2263 C C . ALA A 1 300 ? 31.261 -21.327 -6.471 1.00 37.53 300 ALA A C 1
ATOM 2265 O O . ALA A 1 300 ? 32.022 -21.156 -7.416 1.00 37.53 300 ALA A O 1
ATOM 2266 N N . VAL A 1 301 ? 30.070 -21.916 -6.609 1.00 31.41 301 VAL A N 1
ATOM 2267 C CA . VAL A 1 301 ? 29.328 -22.054 -7.871 1.00 31.41 301 VAL A CA 1
ATOM 2268 C C . VAL A 1 301 ? 27.835 -21.994 -7.533 1.00 31.41 301 VAL A C 1
ATOM 2270 O O . VAL A 1 301 ? 27.338 -22.777 -6.725 1.00 31.41 301 VAL A O 1
ATOM 2273 N N . ALA A 1 302 ? 27.132 -21.024 -8.116 1.00 30.06 302 ALA A N 1
ATOM 2274 C CA . ALA A 1 302 ? 25.737 -20.714 -7.826 1.00 30.06 302 ALA A CA 1
ATOM 2275 C C . ALA A 1 302 ? 24.793 -21.899 -8.107 1.00 30.06 302 ALA A C 1
ATOM 2277 O O . ALA A 1 302 ? 24.696 -22.372 -9.239 1.00 30.06 302 ALA A O 1
ATOM 2278 N N . VAL A 1 303 ? 24.049 -22.340 -7.085 1.00 28.77 303 VAL A N 1
ATOM 2279 C CA . VAL A 1 303 ? 22.915 -23.270 -7.218 1.00 28.77 303 VAL A CA 1
ATOM 2280 C C . VAL A 1 303 ? 21.835 -22.927 -6.184 1.00 28.77 303 VAL A C 1
ATOM 2282 O O . VAL A 1 303 ? 22.109 -22.995 -4.990 1.00 28.77 303 VAL A O 1
ATOM 2285 N N . ALA A 1 304 ? 20.608 -22.619 -6.636 1.00 31.23 304 ALA A N 1
ATOM 2286 C CA . ALA A 1 304 ? 19.338 -23.103 -6.057 1.00 31.23 304 ALA A CA 1
ATOM 2287 C C . ALA A 1 304 ? 18.100 -22.571 -6.816 1.00 31.23 304 ALA A C 1
ATOM 2289 O O . ALA A 1 304 ? 18.017 -21.402 -7.179 1.00 31.23 304 ALA A O 1
ATOM 2290 N N . VAL A 1 305 ? 17.123 -23.463 -7.008 1.00 32.38 305 VAL A N 1
ATOM 2291 C CA . VAL A 1 305 ? 15.859 -23.315 -7.755 1.00 32.38 305 VAL A CA 1
ATOM 2292 C C . VAL A 1 305 ? 14.702 -22.904 -6.835 1.00 32.38 305 VAL A C 1
ATOM 2294 O O . VAL A 1 305 ? 14.632 -23.380 -5.700 1.00 32.38 305 VAL A O 1
ATOM 2297 N N . LYS A 1 306 ? 13.702 -22.165 -7.352 1.00 27.23 306 LYS A N 1
ATOM 2298 C CA . LYS A 1 306 ? 12.328 -22.260 -6.827 1.00 27.23 306 LYS A CA 1
ATOM 2299 C C . LYS A 1 306 ? 11.243 -22.132 -7.905 1.00 27.23 306 LYS A C 1
ATOM 2301 O O . LYS A 1 306 ? 10.964 -21.045 -8.389 1.00 27.23 306 LYS A O 1
ATOM 2306 N N . LEU A 1 307 ? 10.553 -23.250 -8.148 1.00 33.25 307 LEU A N 1
ATOM 2307 C CA . LEU A 1 307 ? 9.177 -23.309 -8.651 1.00 33.25 307 LEU A CA 1
ATOM 2308 C C . LEU A 1 307 ? 8.241 -22.612 -7.653 1.00 33.25 307 LEU A C 1
ATOM 2310 O O . LEU A 1 307 ? 7.979 -23.189 -6.602 1.00 33.25 307 LEU A O 1
ATOM 2314 N N . VAL A 1 308 ? 7.738 -21.418 -7.974 1.00 23.27 308 VAL A N 1
ATOM 2315 C CA . VAL A 1 308 ? 6.324 -21.027 -7.796 1.00 23.27 308 VAL A CA 1
ATOM 2316 C C . VAL A 1 308 ? 6.057 -19.880 -8.775 1.00 23.27 308 VAL A C 1
ATOM 2318 O O . VAL A 1 308 ? 6.451 -18.744 -8.526 1.00 23.27 308 VAL A O 1
ATOM 2321 N N . SER A 1 309 ? 5.347 -20.176 -9.865 1.00 26.69 309 SER A N 1
ATOM 2322 C CA . SER A 1 309 ? 4.567 -19.167 -10.581 1.00 26.69 309 SER A CA 1
ATOM 2323 C C . SER A 1 309 ? 3.454 -18.724 -9.637 1.00 26.69 309 SER A C 1
ATOM 2325 O O . SER A 1 309 ? 2.611 -19.535 -9.254 1.00 26.69 309 SER A O 1
ATOM 2327 N N . ILE A 1 310 ? 3.474 -17.461 -9.219 1.00 25.34 310 ILE A N 1
ATOM 2328 C CA . ILE A 1 310 ? 2.245 -16.819 -8.766 1.00 25.34 310 ILE A CA 1
ATOM 2329 C C . ILE A 1 310 ? 1.577 -16.344 -10.055 1.00 25.34 310 ILE A C 1
ATOM 2331 O O . ILE A 1 310 ? 2.003 -15.355 -10.645 1.00 25.34 310 ILE A O 1
ATOM 2335 N N . ARG A 1 311 ? 0.624 -17.140 -10.543 1.00 33.75 311 ARG A N 1
ATOM 2336 C CA . ARG A 1 311 ? -0.549 -16.568 -11.201 1.00 33.75 311 ARG A CA 1
ATOM 2337 C C . ARG A 1 311 ? -1.445 -15.981 -10.123 1.00 33.75 311 ARG A C 1
ATOM 2339 O O . ARG A 1 311 ? -1.507 -16.606 -9.037 1.00 33.75 311 ARG A O 1
#

Radius of gyration: 27.01 Å; Cα contacts (8 Å, |Δi|>4): 361; chains: 1; bounding box: 59×62×65 Å

Sequence (311 aa):
MLESPRDVLGILKGLLPKTQDGFARSCAISLGELPATAQLVGTLDKSGVDVLVDSSMLTIGSPEEGKLDVGDAFCSCLVTDRSDGLYTTVVVDEQRVALGVAYSSVKSISEAIRSGNGVYHSRSRGLWIKGLTSGAVQKLLRMDVDKDCLRFMVHQDGPGFCHLNTRTCYGGDSGITALDALLQSRKKNSPPGSYTQRLFNDSKLLESKIMEEAEELCQAQTPNDVAWEAADLIYFALVRCASMGVSLTDVEAHLDRRARKMSRRPGNAKPKWTTTTENAKELPGTNDEAESTSDIVVPAVAVAVKLVSIR

Nearest PDB structures (foldseek):
  7bgn-assembly1_A  TM=7.009E-01  e=1.363E-14  Medicago truncatula
  6j22-assembly1_A  TM=8.878E-01  e=5.384E-13  Shigella flexneri
  7bgn-assembly1_B  TM=7.023E-01  e=1.051E-13  Medicago truncatula
  6j2l-assembly1_B  TM=8.250E-01  e=2.127E-11  Shigella flexneri
  6j22-assembly1_B  TM=8.176E-01  e=2.390E-11  Shigella flexneri

Mean predicted aligned error: 12.83 Å

Organism: Gonapodya prolifera (strain JEL478) (NCBI:txid1344416)

Solvent-accessible surface area (backbone atoms only — not comparable to full-atom values): 18876 Å² total; per-residue (Å²): 133,88,89,48,74,66,59,53,51,56,50,52,64,70,68,53,76,87,75,92,60,99,67,92,77,88,82,90,78,85,73,75,89,63,78,72,39,34,68,51,46,24,54,34,42,78,69,77,41,88,82,87,74,63,74,90,43,48,33,70,86,53,98,45,93,91,39,27,40,52,42,55,35,57,51,39,55,46,49,60,92,46,94,84,64,42,30,47,27,43,32,20,35,87,89,63,51,69,27,44,77,52,33,30,32,67,70,19,48,29,48,18,68,56,68,37,31,41,36,25,32,40,95,88,74,42,79,37,63,48,24,78,87,78,62,27,28,30,39,44,75,47,78,50,70,77,44,45,45,38,36,39,28,27,50,75,36,70,61,26,69,24,93,83,57,31,56,22,68,83,53,79,75,61,70,70,63,35,48,45,56,50,44,50,48,35,72,77,66,50,61,90,88,37,70,69,46,50,45,63,72,32,64,65,62,40,52,51,49,39,54,50,28,50,50,48,34,71,67,43,84,47,75,65,48,34,53,51,26,47,49,51,27,50,50,48,51,49,51,52,30,35,65,72,76,43,51,67,68,58,52,48,57,54,48,56,57,43,58,71,46,52,85,74,50,84,88,72,79,63,72,95,77,66,82,84,81,95,76,90,78,88,77,86,85,77,88,81,80,88,79,82,83,74,90,77,87,76,75,98,68,95,82,88,88,80,95,71,85,75,125

Secondary structure (DSSP, 8-state):
---SHHHHHHHHHHHS---SS----------TT----HHHHHHHHTTT------GGGEESSS--TT-EEHHHHHHHT-----TT--EEEEEE-TT--EEEEEEE-HHHHHHHHHH-B-EEEETTTEEEETTTTTS--EEEEEEEE-SSEEEEEEEEPTT-SSTTS-SBTTB---HHHHHHHHHHHHHHHPPTT-HHHHHHH-HHHHHHHHHHHHHHHHH--SHHHHHHHHHHHHHHHHHHHHHTT--HHHHHHHHHHHHHHHTTS--PPPGGG--------------------------S-----------

Foldseek 3Di:
DPPDLVSVVVVVVVPDDDDPDPDDDDDDDDPPPDQPELLSLLSCLVVVHHDDDDPVQEDAPDDDPSHYDPLSNVLSQADEPDPVQWAKEFEAELVRDTQDIFIAHSVQSSVCRRVQWPWGQDPVPGIDQPCPPPVFTWGFDDWDDPRRYIYTYIDTDAQDDDPVSHNHPPDHDDDPQNLLVVLLVCLVVPDPPDPLVVLLVDVPVLVVQLVVLVVQCVVDDDPVSVVVSVSSNSNSVSSVCSSVVHGVSNVVVVVVVVVVCVVPDDDDDDPVPDDDDDDDDDDDDDDDDDDDDDDDDDPDDDDDDDDDDDD

pLDDT: mean 78.79, std 22.63, range [23.27, 98.56]